Protein AF-A0A1U8KVW1-F1 (afdb_monomer)

pLDDT: mean 82.57, std 13.52, range [35.28, 97.88]

Mean predicted aligned error: 16.69 Å

Nearest PDB structures (foldseek):
  9ewy-assembly1_A  TM=3.313E-01  e=6.460E+00  Homo sapiens

Sequence (362 aa):
MEELKNYGHQHPLLMLNEEQLLGNGNGVVDCSRCGEKVSAPCFSCVECCGFYLHKKCAEAPLELNHPFHRHHPLLLLQNPPYTPYTRCVCDFCNEACEKFIYHCSCGLDFHIKCALFTFNIAERNLKELEHVALEDPSFSSKNDGGNLGKCFVCWEPLAMYTYFFLDCGFKLHKRCAELPLKMDHLCHRKHPLVLQFNSERRACKICQVTQGRGYLYGCSPCELAIHIDCLSPLPVIESLLAVQETNLQGQINQLKTELNEKVNNLVAEVRSRDLQIRQMEDHLQQLSKEHMQLTKNLEDELKLKIKDLEKEVDKQRNMILDVSEEKREVIRQLTFSLDHYRSGYKELQTFLKHKRQAVIAL

Radius of gyration: 60.69 Å; Cα contacts (8 Å, |Δi|>4): 407; chains: 1; bounding box: 108×58×188 Å

Foldseek 3Di:
DDFPCFVPDGAGKDWDAQVRVVVVDPDQAAAQAQRHGDDPRWIDGPVNPSHIHRPLRRPQDQWACALQNNPWTFGWDQADPDDPVDFDAALALRHTDGGIWGATPLGHIHRSVRRVVNRCLSVVVCVVVPPWDWDDLVPPPPPPPDQLFAAQAQRHGPNHAIWTADPSRHIHGPVSSVDDQWAAAPVDNPDIWGKHWCSVQDQAPQPRDRDDTHIWTDDPVVRHTHRPVSRPPPVVVVVVVVVVVVVVVVVVVVVVVVVVVVVVVVVVVVVVVVVVVVVVVVVVVVVVVVVVVVVVVVVVVVVVVVVVVVVVVVVVVVVVVVVVVVVVVVVVVVVVVVVVVVVVVVVVVVVVVVVVVVVVVD

Solvent-accessible surface area (backbone atoms only — not comparable to full-atom values): 20422 Å² total; per-residue (Å²): 134,87,76,54,82,42,93,96,46,91,65,47,59,44,82,36,46,60,73,60,53,60,70,74,44,95,67,87,48,46,12,71,43,78,64,45,75,53,57,65,62,22,32,33,34,76,83,66,78,76,47,31,28,35,51,71,64,68,68,52,63,62,66,41,80,33,76,44,39,78,89,53,56,29,34,57,31,74,55,71,97,58,57,98,88,51,85,50,48,16,64,75,54,67,42,77,57,88,36,30,26,28,39,27,98,78,73,48,34,24,44,56,67,54,48,53,51,55,39,31,47,66,70,66,43,60,76,80,45,71,86,44,51,74,46,52,55,92,70,62,82,66,88,58,100,58,84,77,48,48,17,53,54,73,63,44,71,38,74,83,43,49,25,39,45,44,98,70,78,32,45,37,37,51,72,62,62,66,53,66,61,59,44,80,40,93,95,41,77,90,52,61,32,30,42,25,58,41,67,82,48,57,48,15,74,80,81,65,49,60,59,75,66,33,44,24,35,29,30,78,97,72,77,40,33,32,46,59,75,76,49,64,81,41,72,63,54,56,52,49,48,51,52,48,49,52,50,51,51,49,53,51,51,50,53,50,51,56,50,49,52,52,50,53,52,51,52,52,51,51,54,53,50,53,53,51,50,50,53,50,50,54,51,51,55,50,51,50,53,51,51,53,52,52,51,51,54,52,50,54,51,49,52,52,53,50,55,55,51,51,54,52,51,52,51,51,50,49,55,51,50,52,54,51,48,54,53,51,51,55,51,53,54,50,51,53,52,50,52,52,54,52,50,54,49,50,52,51,51,52,51,50,50,52,49,50,55,58,65,72,72,111

Structure (mmCIF, N/CA/C/O backbone):
data_AF-A0A1U8KVW1-F1
#
_entry.id   AF-A0A1U8KVW1-F1
#
loop_
_atom_site.group_PDB
_atom_site.id
_atom_site.type_symbol
_atom_site.label_atom_id
_atom_site.label_alt_id
_atom_site.label_comp_id
_atom_site.label_asym_id
_atom_site.label_entity_id
_atom_site.label_seq_id
_atom_site.pdbx_PDB_ins_code
_atom_site.Cartn_x
_atom_site.Cartn_y
_atom_site.Cartn_z
_atom_site.occupancy
_atom_site.B_iso_or_equiv
_atom_site.auth_seq_id
_atom_site.auth_comp_id
_atom_site.auth_asym_id
_atom_site.auth_atom_id
_atom_site.pdbx_PDB_model_num
ATOM 1 N N . MET A 1 1 ? 45.426 -13.362 -15.766 1.00 35.28 1 MET A N 1
ATOM 2 C CA . MET A 1 1 ? 44.924 -12.025 -15.399 1.00 35.28 1 MET A CA 1
ATOM 3 C C . MET A 1 1 ? 44.391 -11.448 -16.701 1.00 35.28 1 MET A C 1
ATOM 5 O O . MET A 1 1 ? 45.192 -11.228 -17.595 1.00 35.28 1 MET A O 1
ATOM 9 N N . GLU A 1 2 ? 43.073 -11.436 -16.905 1.00 37.06 2 GLU A N 1
ATOM 10 C CA . GLU A 1 2 ? 42.472 -11.036 -18.189 1.00 37.06 2 GLU A CA 1
ATOM 11 C C . GLU A 1 2 ? 42.531 -9.513 -18.348 1.00 37.06 2 GLU A C 1
ATOM 13 O O . GLU A 1 2 ? 41.936 -8.775 -17.567 1.00 37.06 2 GLU A O 1
ATOM 18 N N . GLU A 1 3 ? 43.273 -9.044 -19.350 1.00 42.47 3 GLU A N 1
ATOM 19 C CA . GLU A 1 3 ? 43.308 -7.638 -19.748 1.00 42.47 3 GLU A CA 1
ATOM 20 C C . GLU A 1 3 ? 41.996 -7.282 -20.461 1.00 42.47 3 GLU A C 1
ATOM 22 O O . GLU A 1 3 ? 41.794 -7.607 -21.634 1.00 42.47 3 GLU A O 1
ATOM 27 N N . LEU A 1 4 ? 41.076 -6.611 -19.762 1.00 50.84 4 LEU A N 1
ATOM 28 C CA . LEU A 1 4 ? 39.881 -6.052 -20.391 1.00 50.84 4 LEU A CA 1
ATOM 29 C C . LEU A 1 4 ? 40.304 -4.884 -21.302 1.00 50.84 4 LEU A C 1
ATOM 31 O O . LEU A 1 4 ? 40.580 -3.782 -20.827 1.00 50.84 4 LEU A O 1
ATOM 35 N N . LYS A 1 5 ? 40.347 -5.099 -22.623 1.00 54.41 5 LYS A N 1
ATOM 36 C CA . LYS A 1 5 ? 40.414 -3.994 -23.594 1.00 54.41 5 LYS A CA 1
ATOM 37 C C . LYS A 1 5 ? 39.122 -3.191 -23.487 1.00 54.41 5 LYS A C 1
ATOM 39 O O . LYS A 1 5 ? 38.066 -3.645 -23.922 1.00 54.41 5 LYS A O 1
ATOM 44 N N . ASN A 1 6 ? 39.192 -2.013 -22.878 1.00 69.00 6 ASN A N 1
ATOM 45 C CA . ASN A 1 6 ? 38.005 -1.223 -22.602 1.00 69.00 6 ASN A CA 1
ATOM 46 C C . ASN A 1 6 ? 37.627 -0.331 -23.796 1.00 69.00 6 ASN A C 1
ATOM 48 O O . ASN A 1 6 ? 38.439 0.437 -24.303 1.00 69.00 6 ASN A O 1
ATOM 52 N N . TYR A 1 7 ? 36.372 -0.377 -24.243 1.00 76.06 7 TYR A N 1
ATOM 53 C CA . TYR A 1 7 ? 35.906 0.483 -25.335 1.00 76.06 7 TYR A CA 1
ATOM 54 C C . TYR A 1 7 ? 36.072 1.971 -24.987 1.00 76.06 7 TYR A C 1
ATOM 56 O O . TYR A 1 7 ? 35.547 2.444 -23.972 1.00 76.06 7 TYR A O 1
ATOM 64 N N . GLY A 1 8 ? 36.825 2.690 -25.826 1.00 76.81 8 GLY A N 1
ATOM 65 C CA . GLY A 1 8 ? 37.177 4.099 -25.629 1.00 76.81 8 GLY A CA 1
ATOM 66 C C . GLY A 1 8 ? 38.416 4.357 -24.757 1.00 76.81 8 GLY A C 1
ATOM 67 O O . GLY A 1 8 ? 38.706 5.521 -24.487 1.00 76.81 8 GLY A O 1
ATOM 68 N N . HIS A 1 9 ? 39.157 3.324 -24.321 1.00 84.94 9 HIS A N 1
ATOM 69 C CA . HIS A 1 9 ? 40.413 3.485 -23.577 1.00 84.94 9 HIS A CA 1
ATOM 70 C C . HIS A 1 9 ? 41.439 2.380 -23.889 1.00 84.94 9 HIS A C 1
ATOM 72 O O . HIS A 1 9 ? 41.093 1.208 -23.957 1.00 84.94 9 HIS A O 1
ATOM 78 N N . GLN A 1 10 ? 42.709 2.743 -24.087 1.00 84.12 10 GLN A N 1
ATOM 79 C CA . GLN A 1 10 ? 43.728 1.808 -24.594 1.00 84.12 10 GLN A CA 1
ATOM 80 C C . GLN A 1 10 ? 44.494 1.051 -23.504 1.00 84.12 10 GLN A C 1
ATOM 82 O O . GLN A 1 10 ? 44.979 -0.047 -23.766 1.00 84.12 10 GLN A O 1
ATOM 87 N N . HIS A 1 11 ? 44.608 1.615 -22.303 1.00 86.25 11 HIS A N 1
ATOM 88 C CA . HIS A 1 11 ? 45.352 0.986 -21.216 1.00 86.25 11 HIS A CA 1
ATOM 89 C C . HIS A 1 11 ? 44.489 -0.043 -20.465 1.00 86.25 11 HIS A C 1
ATOM 91 O O . HIS A 1 11 ? 43.268 0.143 -20.364 1.00 86.25 11 HIS A O 1
ATOM 97 N N . PRO A 1 12 ? 45.101 -1.095 -19.891 1.00 85.19 12 PRO A N 1
ATOM 98 C CA . PRO A 1 12 ? 44.405 -2.026 -19.012 1.00 85.19 12 PRO A CA 1
ATOM 99 C C . PRO A 1 12 ? 43.800 -1.328 -17.789 1.00 85.19 12 PRO A C 1
ATOM 101 O O . PRO A 1 12 ? 44.323 -0.325 -17.293 1.00 85.19 12 PRO A O 1
ATOM 104 N N . LEU A 1 13 ? 42.703 -1.894 -17.284 1.00 87.50 13 LEU A N 1
ATOM 105 C CA . LEU A 1 13 ? 42.044 -1.441 -16.062 1.00 87.50 13 LEU A CA 1
ATOM 106 C C . LEU A 1 13 ? 42.231 -2.465 -14.938 1.00 87.50 13 LEU A C 1
ATOM 108 O O . LEU A 1 13 ? 42.108 -3.668 -15.166 1.00 87.50 13 LEU A O 1
ATOM 112 N N . LEU A 1 14 ? 42.464 -1.982 -13.720 1.00 88.19 14 LEU A N 1
ATOM 113 C CA . LEU A 1 14 ? 42.481 -2.781 -12.496 1.00 88.19 14 LEU A CA 1
ATOM 114 C C . LEU A 1 14 ? 41.325 -2.377 -11.587 1.00 88.19 14 LEU A C 1
ATOM 116 O O . LEU A 1 14 ? 40.895 -1.225 -11.584 1.00 88.19 14 LEU A O 1
ATOM 120 N N . MET A 1 15 ? 40.820 -3.336 -10.816 1.00 88.00 15 MET A N 1
ATOM 121 C CA . MET A 1 15 ? 39.793 -3.084 -9.812 1.00 88.00 15 MET A CA 1
ATOM 122 C C . MET A 1 15 ? 40.440 -2.515 -8.545 1.00 88.00 15 MET A C 1
ATOM 124 O O . MET A 1 15 ? 41.411 -3.080 -8.046 1.00 88.00 15 MET A O 1
ATOM 128 N N . LEU A 1 16 ? 39.890 -1.414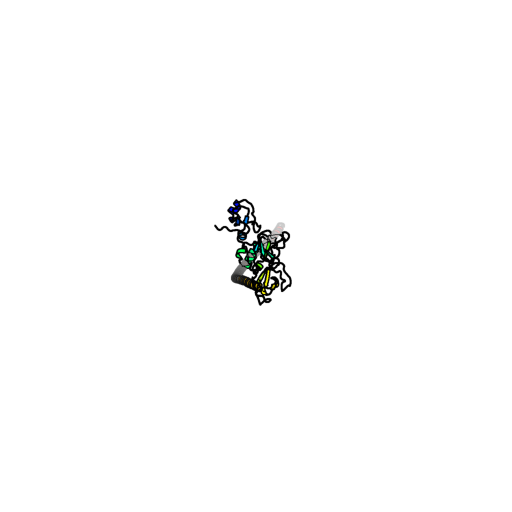 -8.040 1.00 84.62 16 LEU A N 1
ATOM 129 C CA . LEU A 1 16 ? 40.271 -0.769 -6.792 1.00 84.62 16 LEU A CA 1
ATOM 130 C C . LEU A 1 16 ? 39.190 -0.970 -5.734 1.00 84.62 16 LEU A C 1
ATOM 132 O O . LEU A 1 16 ? 37.999 -0.782 -6.001 1.00 84.62 16 LEU A O 1
ATOM 136 N N . ASN A 1 17 ? 39.638 -1.272 -4.519 1.00 84.38 17 ASN A N 1
ATOM 137 C CA . ASN A 1 17 ? 38.808 -1.313 -3.316 1.00 84.38 17 ASN A CA 1
ATOM 138 C C . ASN A 1 17 ? 38.881 0.019 -2.543 1.00 84.38 17 ASN A C 1
ATOM 140 O O . ASN A 1 17 ? 39.682 0.895 -2.870 1.00 84.38 17 ASN A O 1
ATOM 144 N N . GLU A 1 18 ? 38.065 0.164 -1.495 1.00 79.88 18 GLU A N 1
ATOM 145 C CA . GLU A 1 18 ? 37.961 1.397 -0.690 1.00 79.88 18 GLU A CA 1
ATOM 146 C C . GLU A 1 18 ? 39.315 1.896 -0.159 1.00 79.88 18 GLU A C 1
ATOM 148 O O . GLU A 1 18 ? 39.647 3.069 -0.321 1.00 79.88 18 GLU A O 1
ATOM 153 N N . GLU A 1 19 ? 40.137 1.002 0.399 1.00 76.75 19 GLU A N 1
ATOM 154 C CA . GLU A 1 19 ? 41.460 1.335 0.953 1.00 76.75 19 GLU A CA 1
ATOM 155 C C . GLU A 1 19 ? 42.423 1.895 -0.108 1.00 76.75 19 GLU A C 1
ATOM 157 O O . GLU A 1 19 ? 43.179 2.832 0.151 1.00 76.75 19 GLU A O 1
ATOM 162 N N . GLN A 1 20 ? 42.371 1.346 -1.325 1.00 75.88 20 GLN A N 1
ATOM 163 C CA . GLN A 1 20 ? 43.234 1.749 -2.439 1.00 75.88 20 GLN A CA 1
ATOM 164 C C . GLN A 1 20 ? 42.770 3.067 -3.067 1.00 75.88 20 GLN A C 1
ATOM 166 O O . GLN A 1 20 ? 43.595 3.858 -3.520 1.00 75.88 20 GLN A O 1
ATOM 171 N N . LEU A 1 21 ? 41.458 3.322 -3.068 1.00 73.31 21 LEU A N 1
ATOM 172 C CA . LEU A 1 21 ? 40.887 4.572 -3.559 1.00 73.31 21 LEU A CA 1
ATOM 173 C C . LEU A 1 21 ? 41.221 5.746 -2.622 1.00 73.31 21 LEU A C 1
ATOM 175 O O . LEU A 1 21 ? 41.594 6.814 -3.098 1.00 73.31 21 LEU A O 1
ATOM 179 N N . LEU A 1 22 ? 41.162 5.536 -1.300 1.00 66.81 22 LEU A N 1
ATOM 180 C CA . LEU A 1 22 ? 41.520 6.545 -0.290 1.00 66.81 22 LEU A CA 1
ATOM 181 C C . LEU A 1 22 ? 43.029 6.856 -0.263 1.00 66.81 22 LEU A C 1
ATOM 183 O O . LEU A 1 22 ? 43.424 7.989 0.019 1.00 66.81 22 LEU A O 1
ATOM 187 N N . GLY A 1 23 ? 43.876 5.872 -0.585 1.00 60.09 23 GLY A N 1
ATOM 188 C CA . GLY A 1 23 ? 45.335 6.024 -0.638 1.00 60.09 23 GLY A CA 1
ATOM 189 C C . GLY A 1 23 ? 45.851 6.923 -1.771 1.00 60.09 23 GLY A C 1
ATOM 190 O O . GLY A 1 23 ? 46.939 7.482 -1.649 1.00 60.09 23 GLY A O 1
ATOM 191 N N . ASN A 1 24 ? 45.065 7.127 -2.834 1.00 59.44 24 ASN A N 1
ATOM 192 C CA . ASN A 1 24 ? 45.440 7.941 -4.001 1.00 59.44 24 ASN A CA 1
ATOM 193 C C . ASN A 1 24 ? 45.124 9.446 -3.850 1.00 59.44 24 ASN A C 1
ATOM 195 O O . ASN A 1 24 ? 45.244 10.210 -4.810 1.00 59.44 24 ASN A O 1
ATOM 199 N N . GLY A 1 25 ? 44.778 9.887 -2.636 1.00 55.06 25 GLY A N 1
ATOM 200 C CA . GLY A 1 25 ? 44.460 11.275 -2.305 1.00 55.06 25 GLY A CA 1
ATOM 201 C C . GLY A 1 25 ? 42.955 11.541 -2.264 1.00 55.06 25 GLY A C 1
ATOM 202 O O . GLY A 1 25 ? 42.171 10.900 -2.953 1.00 55.06 25 GLY A O 1
ATOM 203 N N . ASN A 1 26 ? 42.553 12.527 -1.456 1.00 51.44 26 ASN A N 1
ATOM 204 C CA . ASN A 1 26 ? 41.164 12.925 -1.155 1.00 51.44 26 ASN A CA 1
ATOM 205 C C . ASN A 1 26 ? 40.357 13.479 -2.361 1.00 51.44 26 ASN A C 1
ATOM 207 O O . ASN A 1 26 ? 39.379 14.209 -2.186 1.00 51.44 26 ASN A O 1
ATOM 211 N N . GLY A 1 27 ? 40.780 13.194 -3.592 1.00 57.78 27 GLY A N 1
ATOM 212 C CA . GLY A 1 27 ? 40.125 13.641 -4.809 1.00 57.78 27 GLY A CA 1
ATOM 213 C C . GLY A 1 27 ? 38.892 12.799 -5.088 1.00 57.78 27 GLY A C 1
ATOM 214 O O . GLY A 1 27 ? 38.990 11.623 -5.420 1.00 57.78 27 GLY A O 1
ATOM 215 N N . VAL A 1 28 ? 37.721 13.420 -4.997 1.00 64.94 28 VAL A N 1
ATOM 216 C CA . VAL A 1 28 ? 36.515 12.896 -5.633 1.00 64.94 28 VAL A CA 1
ATOM 217 C C . VAL A 1 28 ? 36.815 12.735 -7.125 1.00 64.94 28 VAL A C 1
ATOM 219 O O . VAL A 1 28 ? 37.004 13.726 -7.826 1.00 64.94 28 VAL A O 1
ATOM 222 N N . VAL A 1 29 ? 36.915 11.492 -7.582 1.00 84.00 29 VAL A N 1
ATOM 223 C CA . VAL A 1 29 ? 37.157 11.145 -8.985 1.00 84.00 29 VAL A CA 1
ATOM 224 C C . VAL A 1 29 ? 35.835 10.859 -9.689 1.00 84.00 29 VAL A C 1
ATOM 226 O O . VAL A 1 29 ? 34.943 10.220 -9.126 1.00 84.00 29 VAL A O 1
ATOM 229 N N . ASP A 1 30 ? 35.714 11.321 -10.930 1.00 89.44 30 ASP A N 1
ATOM 230 C CA . ASP A 1 30 ? 34.518 11.126 -11.746 1.00 89.44 30 ASP A CA 1
ATOM 231 C C . ASP A 1 30 ? 34.699 9.952 -12.711 1.00 89.44 30 ASP A C 1
ATOM 233 O O . ASP A 1 30 ? 35.764 9.728 -13.295 1.00 89.44 30 ASP A O 1
ATOM 237 N N . CYS A 1 31 ? 33.621 9.205 -12.919 1.00 90.50 31 CYS A N 1
ATOM 238 C CA . CYS A 1 31 ? 33.569 8.123 -13.882 1.00 90.50 31 CYS A CA 1
ATOM 239 C C . CYS A 1 31 ? 33.698 8.684 -15.297 1.00 90.50 31 CYS A C 1
ATOM 241 O O . CYS A 1 31 ? 32.867 9.471 -15.751 1.00 90.50 31 CYS A O 1
ATOM 243 N N . SER A 1 32 ? 34.679 8.208 -16.057 1.00 89.94 32 SER A N 1
ATOM 244 C CA . SER A 1 32 ? 34.932 8.674 -17.422 1.00 89.94 32 SER A CA 1
ATOM 245 C C . SER A 1 32 ? 33.801 8.340 -18.407 1.00 89.94 32 SER A C 1
ATOM 247 O O . SER A 1 32 ? 33.750 8.923 -19.490 1.00 89.94 32 SER A O 1
ATOM 249 N N . ARG A 1 33 ? 32.884 7.427 -18.046 1.00 89.88 33 ARG A N 1
ATOM 250 C CA . ARG A 1 33 ? 31.729 7.037 -18.871 1.00 89.88 33 ARG A CA 1
ATOM 251 C C . ARG A 1 33 ? 30.440 7.772 -18.530 1.00 89.88 33 ARG A C 1
ATOM 253 O O . ARG A 1 33 ? 29.810 8.289 -19.443 1.00 89.88 33 ARG A O 1
ATOM 260 N N . CYS A 1 34 ? 30.030 7.811 -17.263 1.00 88.56 34 CYS A N 1
ATOM 261 C CA . CYS A 1 34 ? 28.772 8.463 -16.876 1.00 88.56 34 CYS A CA 1
ATOM 262 C C . CYS A 1 34 ? 28.949 9.893 -16.346 1.00 88.56 34 CYS A C 1
ATOM 264 O O .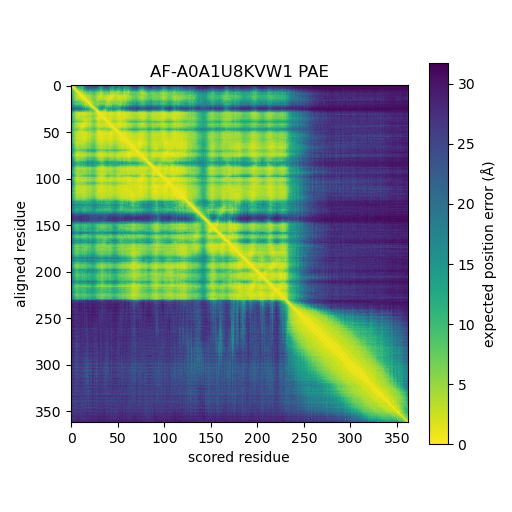 CYS A 1 34 ? 27.959 10.605 -16.244 1.00 88.56 34 CYS A O 1
ATOM 266 N N . GLY A 1 35 ? 30.178 10.316 -16.031 1.00 86.94 35 GLY A N 1
ATOM 267 C CA . GLY A 1 35 ? 30.476 11.641 -15.479 1.00 86.94 35 GLY A CA 1
ATOM 268 C C . GLY A 1 35 ? 30.167 11.799 -13.989 1.00 86.94 35 GLY A C 1
ATOM 269 O O . GLY A 1 35 ? 30.369 12.878 -13.450 1.00 86.94 35 GLY A O 1
ATOM 270 N N . GLU A 1 36 ? 29.686 10.751 -13.317 1.00 86.81 36 GLU A N 1
ATOM 271 C CA . GLU A 1 36 ? 29.331 10.806 -11.896 1.00 86.81 36 GLU A CA 1
ATOM 272 C C . GLU A 1 36 ? 30.476 10.342 -11.005 1.00 86.81 36 GLU A C 1
ATOM 274 O O . GLU A 1 36 ? 31.301 9.522 -11.415 1.00 86.81 36 GLU A O 1
ATOM 279 N N . LYS A 1 37 ? 30.473 10.812 -9.758 1.00 88.81 37 LYS A N 1
ATOM 280 C CA . LYS A 1 37 ? 31.466 10.452 -8.743 1.00 88.81 37 LYS A CA 1
ATOM 281 C C . LYS A 1 37 ? 31.554 8.935 -8.586 1.00 88.81 37 LYS A C 1
ATOM 283 O O . LYS A 1 37 ? 30.529 8.264 -8.429 1.00 88.81 37 LYS A O 1
ATOM 288 N N . VAL A 1 38 ? 32.765 8.384 -8.617 1.00 87.62 38 VAL A N 1
ATOM 289 C CA . VAL A 1 38 ? 32.963 6.955 -8.352 1.00 87.62 38 VAL A CA 1
ATOM 290 C C . VAL A 1 38 ? 33.044 6.677 -6.858 1.00 87.62 38 VAL A C 1
ATOM 292 O O . VAL A 1 38 ? 33.726 7.372 -6.109 1.00 87.62 38 VAL A O 1
ATOM 295 N N . SER A 1 39 ? 32.342 5.631 -6.439 1.00 85.19 39 SER A N 1
ATOM 296 C CA . SER A 1 39 ? 32.569 4.938 -5.178 1.00 85.19 39 SER A CA 1
ATOM 297 C C . SER A 1 39 ? 33.290 3.622 -5.459 1.00 85.19 39 SER A C 1
ATOM 299 O O . SER A 1 39 ? 33.173 3.054 -6.550 1.00 85.19 39 SER A O 1
ATOM 301 N N . ALA A 1 40 ? 34.049 3.136 -4.481 1.00 81.38 40 ALA A N 1
ATOM 302 C CA . ALA A 1 40 ? 34.607 1.795 -4.552 1.00 81.38 40 ALA A CA 1
ATOM 303 C C . ALA A 1 40 ? 33.498 0.733 -4.342 1.00 81.38 40 ALA A C 1
ATOM 305 O O . ALA A 1 40 ? 32.521 1.007 -3.642 1.00 81.38 40 ALA A O 1
ATOM 306 N N . PRO A 1 41 ? 33.627 -0.472 -4.931 1.00 86.69 41 PRO A N 1
ATOM 307 C CA . PRO A 1 41 ? 34.690 -0.886 -5.847 1.00 86.69 41 PRO A CA 1
ATOM 308 C C . PRO A 1 41 ? 34.542 -0.267 -7.251 1.00 86.69 41 PRO A C 1
ATOM 310 O O . PRO A 1 41 ? 33.454 -0.241 -7.834 1.00 86.69 41 PRO A O 1
ATOM 313 N N . CYS A 1 42 ? 35.656 0.191 -7.827 1.00 89.62 42 CYS A N 1
ATOM 314 C CA . CYS A 1 42 ? 35.702 0.820 -9.152 1.00 89.62 42 CYS A CA 1
ATOM 315 C C . CYS A 1 42 ? 36.882 0.305 -9.983 1.00 89.62 42 CYS A C 1
ATOM 317 O O . CYS A 1 42 ? 37.796 -0.313 -9.452 1.00 89.62 42 CYS A O 1
ATOM 319 N N . PHE A 1 43 ? 36.893 0.572 -11.285 1.00 90.12 43 PHE A N 1
ATOM 320 C CA . PHE A 1 43 ? 38.040 0.302 -12.149 1.00 90.12 43 PHE A CA 1
ATOM 321 C C . PHE A 1 43 ? 38.875 1.564 -12.351 1.00 90.12 43 PHE A C 1
ATOM 323 O O . PHE A 1 43 ? 38.312 2.632 -12.587 1.00 90.12 43 PHE A O 1
ATOM 330 N N . SER A 1 44 ? 40.199 1.438 -12.324 1.00 88.88 44 SER A N 1
ATOM 331 C CA . SER A 1 44 ? 41.138 2.505 -12.670 1.00 88.88 44 SER A CA 1
ATOM 332 C C . SER A 1 44 ? 42.145 2.040 -13.710 1.00 88.88 44 SER A C 1
ATOM 334 O O . SER A 1 44 ? 42.543 0.876 -13.743 1.00 88.88 44 SER A O 1
ATOM 336 N N . CYS A 1 45 ? 42.603 2.968 -14.539 1.00 88.38 45 CYS A N 1
ATOM 337 C CA . CYS A 1 45 ? 43.713 2.728 -15.450 1.00 88.38 45 CYS A CA 1
ATOM 338 C C . CYS A 1 45 ? 45.036 2.514 -14.700 1.00 88.38 45 CYS A C 1
ATOM 340 O O . CYS A 1 45 ? 45.356 3.266 -13.779 1.00 88.38 45 CYS A O 1
ATOM 342 N N . VAL A 1 46 ? 45.806 1.508 -15.128 1.00 83.44 46 VAL A N 1
ATOM 343 C CA . VAL A 1 46 ? 47.125 1.168 -14.556 1.00 83.44 46 VAL A CA 1
ATOM 344 C C . VAL A 1 46 ? 48.149 2.281 -14.761 1.00 83.44 46 VAL A C 1
ATOM 346 O O . VAL A 1 46 ? 48.960 2.544 -13.882 1.00 83.44 46 VAL A O 1
ATOM 349 N N . GLU A 1 47 ? 48.064 2.984 -15.888 1.00 82.75 47 GLU A N 1
ATOM 350 C CA . GLU A 1 47 ? 48.951 4.105 -16.227 1.00 82.75 47 GLU A CA 1
ATOM 351 C C . GLU A 1 47 ? 48.584 5.400 -15.475 1.00 82.75 47 GLU A C 1
ATOM 353 O O . GLU A 1 47 ? 49.105 6.471 -15.782 1.00 82.75 47 GLU A O 1
ATOM 358 N N . CYS A 1 48 ? 47.648 5.339 -14.516 1.00 73.88 48 CYS A N 1
ATOM 359 C CA . CYS A 1 48 ? 47.222 6.465 -13.679 1.00 73.88 48 CYS A CA 1
ATOM 360 C C . CYS A 1 48 ? 46.811 7.722 -14.470 1.00 73.88 48 CYS A C 1
ATOM 362 O O . CYS A 1 48 ? 46.885 8.842 -13.968 1.00 73.88 48 CYS A O 1
ATOM 364 N N . CYS A 1 49 ? 46.311 7.562 -15.698 1.00 84.44 49 CYS A N 1
ATOM 365 C CA . CYS A 1 49 ? 45.971 8.677 -16.588 1.00 84.44 49 CYS A CA 1
ATOM 366 C C . CYS A 1 49 ? 44.624 9.359 -16.255 1.00 84.44 49 CYS A C 1
ATOM 368 O O . CYS A 1 49 ? 43.998 9.961 -17.126 1.00 84.44 49 CYS A O 1
ATOM 370 N N . GLY A 1 50 ? 44.126 9.208 -15.025 1.00 84.06 50 GLY A N 1
ATOM 371 C CA . GLY A 1 50 ? 42.848 9.777 -14.583 1.00 84.06 50 GLY A CA 1
ATOM 372 C C . GLY A 1 50 ? 41.595 9.069 -15.113 1.00 84.06 50 GLY A C 1
ATOM 373 O O . GLY A 1 50 ? 40.503 9.623 -15.016 1.00 84.06 50 GLY A O 1
ATOM 374 N N . PHE A 1 51 ? 41.724 7.866 -15.683 1.00 88.31 51 PHE A N 1
ATOM 375 C CA . PHE A 1 51 ? 40.587 7.115 -16.218 1.00 88.31 51 PHE A CA 1
ATOM 376 C C . PHE A 1 51 ? 40.019 6.161 -15.161 1.00 88.31 51 PHE A C 1
ATOM 378 O O . PHE A 1 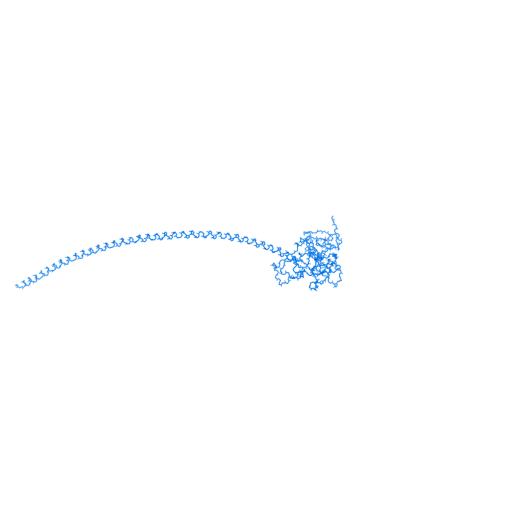51 ? 40.655 5.161 -14.815 1.00 88.31 51 PHE A O 1
ATOM 385 N N . TYR A 1 52 ? 38.820 6.476 -14.672 1.00 90.06 52 TYR A N 1
ATOM 386 C CA . TYR A 1 52 ? 38.106 5.724 -13.638 1.00 90.06 52 TYR A CA 1
ATOM 387 C C . TYR A 1 52 ? 36.718 5.334 -14.128 1.00 90.06 52 TYR A C 1
ATOM 389 O O . TYR A 1 52 ? 36.073 6.109 -14.830 1.00 90.06 52 TYR A O 1
ATOM 397 N N . LEU A 1 53 ? 36.227 4.157 -13.745 1.00 90.81 53 LEU A N 1
ATOM 398 C CA . LEU A 1 53 ? 34.887 3.689 -14.089 1.00 90.81 53 LEU A CA 1
ATOM 399 C C . LEU A 1 53 ? 34.206 3.023 -12.901 1.00 90.81 53 LEU A C 1
ATOM 401 O O . LEU A 1 53 ? 34.807 2.200 -12.215 1.00 90.81 53 LEU A O 1
ATOM 405 N N . HIS A 1 54 ? 32.907 3.271 -12.724 1.00 90.38 54 HIS A N 1
ATOM 406 C CA . HIS A 1 54 ? 32.087 2.354 -11.929 1.00 90.38 54 HIS A CA 1
ATOM 407 C C . HIS A 1 54 ? 32.139 0.953 -12.535 1.00 90.38 54 HIS A C 1
ATOM 409 O O . HIS A 1 54 ? 32.173 0.812 -13.761 1.00 90.38 54 HIS A O 1
ATOM 415 N N . LYS A 1 55 ? 32.022 -0.078 -11.694 1.00 88.00 55 LYS A N 1
ATOM 416 C CA . LYS A 1 55 ? 31.918 -1.472 -12.145 1.00 88.00 55 LYS A CA 1
ATOM 417 C C . LYS A 1 55 ? 30.846 -1.651 -13.231 1.00 88.00 55 LYS A C 1
ATOM 419 O O . LYS A 1 55 ? 31.157 -2.085 -14.336 1.00 88.00 55 LYS A O 1
ATOM 424 N N . LYS A 1 56 ? 29.622 -1.168 -12.970 1.00 88.12 56 LYS A N 1
ATOM 425 C CA . LYS A 1 56 ? 28.499 -1.202 -13.930 1.00 88.12 56 LYS A CA 1
ATOM 426 C C . LYS A 1 56 ? 28.788 -0.437 -15.226 1.00 88.12 56 LYS A C 1
ATOM 428 O O . LYS A 1 56 ? 28.313 -0.824 -16.285 1.00 88.12 56 LYS A O 1
ATOM 433 N N . CYS A 1 57 ? 29.571 0.643 -15.159 1.00 90.50 57 CYS A N 1
ATOM 434 C CA . CYS A 1 57 ? 29.965 1.389 -16.351 1.00 90.50 57 CYS A CA 1
ATOM 435 C C . CYS A 1 57 ? 31.000 0.631 -17.179 1.00 90.50 57 CYS A C 1
ATOM 437 O O . CYS A 1 57 ? 30.934 0.725 -18.396 1.00 90.50 57 CYS A O 1
ATOM 439 N N . ALA A 1 58 ? 31.940 -0.089 -16.559 1.00 89.31 58 ALA A N 1
ATOM 440 C CA . ALA A 1 58 ? 32.944 -0.895 -17.256 1.00 89.31 58 ALA A CA 1
ATOM 441 C C . ALA A 1 58 ? 32.330 -2.134 -17.926 1.00 89.31 58 ALA A C 1
ATOM 443 O O . ALA A 1 58 ? 32.652 -2.428 -19.073 1.00 89.31 58 ALA A O 1
ATOM 444 N N . GLU A 1 59 ? 31.399 -2.791 -17.234 1.00 89.56 59 GLU A N 1
ATOM 445 C CA . GLU A 1 59 ? 30.702 -4.008 -17.678 1.00 89.56 59 GLU A CA 1
ATOM 446 C C . GLU A 1 59 ? 29.521 -3.729 -18.629 1.00 89.56 59 GLU A C 1
ATOM 448 O O . GLU A 1 59 ? 28.887 -4.661 -19.120 1.00 89.56 59 GLU A O 1
ATOM 453 N N . ALA A 1 60 ? 29.211 -2.457 -18.901 1.00 91.06 60 ALA A N 1
ATOM 454 C CA . ALA A 1 60 ? 28.133 -2.076 -19.807 1.00 91.06 60 ALA A CA 1
ATOM 455 C C . ALA A 1 60 ? 28.373 -2.643 -21.227 1.00 91.06 60 ALA A C 1
ATOM 457 O O . ALA A 1 60 ? 29.446 -2.406 -21.793 1.00 91.06 60 ALA A O 1
ATOM 458 N N . PRO A 1 61 ? 27.398 -3.363 -21.819 1.00 92.69 61 PRO A N 1
ATOM 459 C CA . PRO A 1 61 ? 27.556 -3.949 -23.146 1.00 92.69 61 PRO A CA 1
ATOM 460 C C . PRO A 1 61 ? 27.674 -2.884 -24.246 1.00 92.69 61 PRO A C 1
ATOM 462 O O . PRO A 1 61 ? 27.126 -1.792 -24.151 1.00 92.69 61 PRO A O 1
ATOM 465 N N . LEU A 1 62 ? 28.369 -3.208 -25.337 1.00 92.19 62 LEU A N 1
ATOM 466 C CA . LEU A 1 62 ? 28.446 -2.308 -26.498 1.00 92.19 62 LEU A CA 1
ATOM 467 C C . LEU A 1 62 ? 27.133 -2.239 -27.276 1.00 92.19 62 LEU A C 1
ATOM 469 O O . LEU A 1 62 ? 26.819 -1.212 -27.871 1.00 92.19 62 LEU A O 1
ATOM 473 N N . GLU A 1 63 ? 26.376 -3.330 -27.249 1.00 94.62 63 GLU A N 1
ATOM 474 C CA . GLU A 1 63 ? 25.072 -3.465 -27.876 1.00 94.62 63 GLU A CA 1
ATOM 475 C C . GLU A 1 63 ? 24.077 -3.982 -26.833 1.00 94.62 63 GLU A C 1
ATOM 477 O O . GLU A 1 63 ? 24.259 -5.062 -26.268 1.00 94.62 63 GLU A O 1
ATOM 482 N N . LEU A 1 64 ? 23.031 -3.204 -26.561 1.00 94.19 64 LEU A N 1
ATOM 483 C CA . LEU A 1 64 ? 21.990 -3.531 -25.596 1.00 94.19 64 LEU A CA 1
ATOM 484 C C . LEU A 1 64 ? 20.668 -3.806 -26.321 1.00 94.19 64 LEU A C 1
ATOM 486 O O . LEU A 1 64 ? 19.988 -2.896 -26.802 1.00 94.19 64 LEU A O 1
ATOM 490 N N . ASN A 1 65 ? 20.281 -5.080 -26.357 1.00 93.06 65 ASN A N 1
ATOM 491 C CA . ASN A 1 65 ? 19.018 -5.542 -26.932 1.00 93.06 65 ASN A CA 1
ATOM 492 C C . ASN A 1 65 ? 17.873 -5.367 -25.923 1.00 93.06 65 ASN A C 1
ATOM 494 O O . ASN A 1 65 ? 17.552 -6.268 -25.152 1.00 93.06 65 ASN A O 1
ATOM 498 N N . HIS A 1 66 ? 17.282 -4.171 -25.891 1.00 91.50 66 HIS A N 1
ATOM 499 C CA . HIS A 1 66 ? 16.351 -3.775 -24.836 1.00 91.50 66 HIS A CA 1
ATOM 500 C C . HIS A 1 66 ? 14.940 -4.388 -25.018 1.00 91.50 66 HIS A C 1
ATOM 502 O O . HIS A 1 66 ? 14.326 -4.196 -26.072 1.00 91.50 66 HIS A O 1
ATOM 508 N N . PRO A 1 67 ? 14.325 -5.039 -24.004 1.00 89.62 67 PRO A N 1
ATOM 509 C CA . PRO A 1 67 ? 13.030 -5.712 -24.183 1.00 89.62 67 PRO A CA 1
ATOM 510 C C . PRO A 1 67 ? 11.846 -4.778 -24.479 1.00 89.62 67 PRO A C 1
ATOM 512 O O . PRO A 1 67 ? 10.858 -5.232 -25.057 1.00 89.62 67 PRO A O 1
ATOM 515 N N . PHE A 1 68 ? 11.948 -3.495 -24.113 1.00 88.38 68 PHE A N 1
ATOM 516 C CA . PHE A 1 68 ? 11.009 -2.419 -24.495 1.00 88.38 68 PHE A CA 1
ATOM 517 C C . PHE A 1 68 ? 11.321 -1.749 -25.844 1.00 88.38 68 PHE A C 1
ATOM 519 O O . PHE A 1 68 ? 10.624 -0.815 -26.238 1.00 88.38 68 PHE A O 1
ATOM 526 N N . HIS A 1 69 ? 12.356 -2.210 -26.551 1.00 88.81 69 HIS A N 1
ATOM 527 C CA . HIS A 1 69 ? 12.771 -1.706 -27.859 1.00 88.81 69 HIS A CA 1
ATOM 528 C C . HIS A 1 69 ? 13.362 -2.830 -28.728 1.00 88.81 69 HIS A C 1
ATOM 530 O O . HIS A 1 69 ? 14.509 -2.802 -29.150 1.00 88.81 69 HIS A O 1
ATOM 536 N N . ARG A 1 70 ? 12.567 -3.876 -28.967 1.00 84.00 70 ARG A N 1
ATOM 537 C CA . ARG A 1 70 ? 13.051 -5.175 -29.478 1.00 84.00 70 ARG A CA 1
ATOM 538 C C . ARG A 1 70 ? 13.542 -5.176 -30.923 1.00 84.00 70 ARG A C 1
ATOM 540 O O . ARG A 1 70 ? 14.175 -6.139 -31.338 1.00 84.00 70 ARG A O 1
ATOM 547 N N . HIS A 1 71 ? 13.172 -4.166 -31.703 1.00 84.00 71 HIS A N 1
ATOM 548 C CA . HIS A 1 71 ? 13.462 -4.130 -33.135 1.00 84.00 71 HIS A CA 1
ATOM 549 C C . HIS A 1 71 ? 14.761 -3.401 -33.462 1.00 84.00 71 HIS A C 1
ATOM 551 O O . HIS A 1 71 ? 15.273 -3.578 -34.564 1.00 84.00 71 HIS A O 1
ATOM 557 N N . HIS A 1 72 ? 15.310 -2.629 -32.521 1.00 88.75 72 HIS A N 1
ATOM 558 C CA . HIS A 1 72 ? 16.560 -1.920 -32.738 1.00 88.75 72 HIS A CA 1
ATOM 559 C C . HIS A 1 72 ? 17.457 -2.011 -31.497 1.00 88.75 72 HIS A C 1
ATOM 561 O O . HIS A 1 72 ? 17.007 -1.697 -30.391 1.00 88.75 72 HIS A O 1
ATOM 567 N N . PRO A 1 73 ? 18.730 -2.398 -31.653 1.00 92.12 73 PRO A N 1
ATOM 568 C CA . PRO A 1 73 ? 19.666 -2.380 -30.545 1.00 92.12 73 PRO A CA 1
ATOM 569 C C . PRO A 1 73 ? 20.015 -0.943 -30.142 1.00 92.12 73 PRO A C 1
ATOM 571 O O . PRO A 1 73 ? 20.069 -0.030 -30.971 1.00 92.12 73 PRO A O 1
ATOM 574 N N . LEU A 1 74 ? 20.291 -0.760 -28.854 1.00 95.00 74 LEU A N 1
ATOM 575 C CA . LEU A 1 74 ? 20.918 0.445 -28.326 1.00 95.00 74 LEU A CA 1
ATOM 576 C C . LEU A 1 74 ? 22.440 0.269 -28.364 1.00 95.00 74 LEU A C 1
ATOM 578 O O . LEU A 1 74 ? 22.968 -0.656 -27.751 1.00 95.00 74 LEU A O 1
ATOM 582 N N . LEU A 1 75 ? 23.147 1.157 -29.057 1.00 95.31 75 LEU A N 1
ATOM 583 C CA . LEU A 1 75 ? 24.601 1.111 -29.207 1.00 95.31 75 LEU A CA 1
ATOM 584 C C . LEU A 1 75 ? 25.280 2.069 -28.231 1.00 95.31 75 LEU A C 1
ATOM 586 O O . LEU A 1 75 ? 24.898 3.236 -28.143 1.00 95.31 75 LEU A O 1
ATOM 590 N N . LEU A 1 76 ? 26.299 1.588 -27.519 1.00 95.06 76 LEU A N 1
ATOM 591 C CA . LEU A 1 76 ? 27.110 2.418 -26.636 1.00 95.06 76 LEU A CA 1
ATOM 592 C C . LEU A 1 76 ? 28.066 3.284 -27.464 1.00 95.06 76 LEU A C 1
ATOM 594 O O . LEU A 1 76 ? 28.999 2.780 -28.087 1.00 95.06 76 LEU A O 1
ATOM 598 N N . LEU A 1 77 ? 27.861 4.596 -27.435 1.00 92.12 77 LEU A N 1
ATOM 599 C CA . LEU A 1 77 ? 28.692 5.584 -28.113 1.00 92.12 77 LEU A CA 1
ATOM 600 C C . LEU A 1 77 ? 29.495 6.392 -27.099 1.00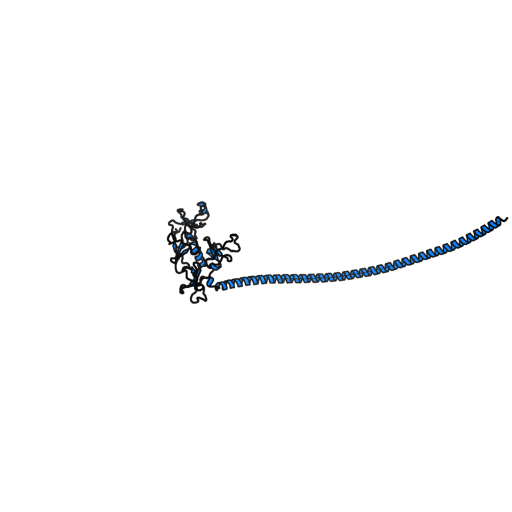 92.12 77 LEU A C 1
ATOM 602 O O . LEU A 1 77 ? 29.003 6.717 -26.021 1.00 92.12 77 LEU A O 1
ATOM 606 N N . GLN A 1 78 ? 30.729 6.750 -27.462 1.00 87.62 78 GLN A N 1
ATOM 607 C CA . GLN A 1 78 ? 31.589 7.601 -26.633 1.00 87.62 78 GLN A CA 1
ATOM 608 C C . GLN A 1 78 ? 31.036 9.022 -26.490 1.00 87.62 78 GLN A C 1
ATOM 610 O O . GLN A 1 78 ? 31.171 9.626 -25.429 1.00 87.62 78 GLN A O 1
ATOM 615 N N . ASN A 1 79 ? 30.409 9.531 -27.551 1.00 82.19 79 ASN A N 1
ATOM 616 C CA . ASN A 1 79 ? 29.760 10.833 -27.590 1.00 82.19 79 ASN A CA 1
ATOM 617 C C . ASN A 1 79 ? 28.448 10.729 -28.381 1.00 82.19 79 ASN A C 1
ATOM 619 O O . ASN A 1 79 ? 28.351 9.875 -29.270 1.00 82.19 79 ASN A O 1
ATOM 623 N N . PRO A 1 80 ? 27.469 11.609 -28.115 1.00 80.62 80 PRO A N 1
ATOM 624 C CA . PRO A 1 80 ? 26.258 11.689 -28.918 1.00 80.62 80 PRO A CA 1
ATOM 625 C C . PRO A 1 80 ? 26.558 11.935 -30.406 1.00 80.62 80 PRO A C 1
ATOM 627 O O . PRO A 1 80 ? 27.444 12.733 -30.715 1.00 80.62 80 PRO A O 1
ATOM 630 N N . PRO A 1 81 ? 25.811 11.323 -31.342 1.00 83.06 81 PRO A N 1
ATOM 631 C CA . PRO A 1 81 ? 26.059 11.444 -32.783 1.00 83.06 81 PRO A CA 1
ATOM 632 C C . PRO A 1 81 ? 25.547 12.766 -33.384 1.00 83.06 81 PRO A C 1
ATOM 634 O O . PRO A 1 81 ? 25.427 12.901 -34.601 1.00 83.06 81 PRO A O 1
ATOM 637 N N . TYR A 1 82 ? 25.207 13.740 -32.543 1.00 84.06 82 TYR A N 1
ATOM 638 C CA . TYR A 1 82 ? 24.587 14.992 -32.952 1.00 84.06 82 TYR A CA 1
ATOM 639 C C . TYR A 1 82 ? 25.613 16.112 -33.132 1.00 84.06 82 TYR A C 1
ATOM 641 O O . TYR A 1 82 ? 26.725 16.070 -32.605 1.00 84.06 82 TYR A O 1
ATOM 649 N N . THR A 1 83 ? 25.234 17.149 -33.881 1.00 78.38 83 THR A N 1
ATOM 650 C CA . THR A 1 83 ? 26.079 18.340 -34.027 1.00 78.38 83 THR A CA 1
ATOM 651 C C . THR A 1 83 ? 26.230 19.061 -32.681 1.00 78.38 83 THR A C 1
ATOM 653 O O . THR A 1 83 ? 25.309 19.006 -31.866 1.00 78.38 83 THR A O 1
ATOM 656 N N . PRO A 1 84 ? 27.319 19.821 -32.449 1.00 70.75 84 PRO A N 1
ATOM 657 C CA . PRO A 1 84 ? 27.520 20.568 -31.198 1.00 70.75 84 PRO A CA 1
ATOM 658 C C . PRO A 1 84 ? 26.388 21.550 -30.847 1.00 70.75 84 PRO A C 1
ATOM 660 O O . PRO A 1 84 ? 26.241 21.952 -29.698 1.00 70.75 84 PRO A O 1
ATOM 663 N N . TYR A 1 85 ? 25.586 21.944 -31.839 1.00 72.25 85 TYR A N 1
ATOM 664 C CA . TYR A 1 85 ? 24.440 22.842 -31.683 1.00 72.25 85 TYR A CA 1
ATOM 665 C C . TYR A 1 85 ? 23.148 22.116 -31.282 1.00 72.25 85 TYR A C 1
ATOM 667 O O . TYR A 1 85 ? 22.174 22.762 -30.898 1.00 72.25 85 TYR A O 1
ATOM 675 N N . THR A 1 86 ? 23.123 20.786 -31.371 1.00 78.88 86 THR A N 1
ATOM 676 C CA . THR A 1 86 ? 21.963 19.958 -31.040 1.00 78.88 86 THR A CA 1
ATOM 677 C C . THR A 1 86 ? 22.169 19.347 -29.662 1.00 78.88 86 THR A C 1
ATOM 679 O O . THR A 1 86 ? 23.058 18.524 -29.452 1.00 78.88 86 THR A O 1
ATOM 682 N N . ARG A 1 87 ? 21.340 19.750 -28.698 1.00 80.25 87 ARG A N 1
ATOM 683 C CA . ARG A 1 87 ? 21.421 19.222 -27.334 1.00 80.25 87 ARG A CA 1
ATOM 684 C C . ARG A 1 87 ? 20.920 17.775 -27.303 1.00 80.25 87 ARG A C 1
ATOM 686 O O . ARG A 1 87 ? 19.740 17.535 -27.540 1.00 80.25 87 ARG A O 1
ATOM 693 N N . CYS A 1 88 ? 21.800 16.838 -26.955 1.00 87.62 88 CYS A N 1
ATOM 694 C CA . CYS A 1 88 ? 21.420 15.463 -26.641 1.00 87.62 88 CYS A CA 1
ATOM 695 C C . CYS A 1 88 ? 20.806 15.408 -25.238 1.00 87.62 88 CYS A C 1
ATOM 697 O O . CYS A 1 88 ? 21.400 15.906 -24.278 1.00 87.62 88 CYS A O 1
ATOM 699 N N . VAL A 1 89 ? 19.628 14.807 -25.114 1.00 88.56 89 VAL A N 1
ATOM 700 C CA . VAL A 1 89 ? 18.895 14.680 -23.849 1.00 88.56 89 VAL A CA 1
ATOM 701 C C . VAL A 1 89 ? 18.458 13.240 -23.660 1.00 88.56 89 VAL A C 1
ATOM 703 O O . VAL A 1 89 ? 17.987 12.607 -24.597 1.00 88.56 89 VAL A O 1
ATOM 706 N N . CYS A 1 90 ? 18.582 12.738 -22.440 1.00 88.50 90 CYS A N 1
ATOM 707 C CA . CYS A 1 90 ? 18.188 11.379 -22.112 1.00 88.50 90 CYS A CA 1
ATOM 708 C C . CYS A 1 90 ? 16.661 11.235 -22.191 1.00 88.50 90 CYS A C 1
ATOM 710 O O . CYS A 1 90 ? 15.929 11.950 -21.504 1.00 88.50 90 CYS A O 1
ATOM 712 N N . ASP A 1 91 ? 16.161 10.281 -22.975 1.00 86.62 91 ASP A N 1
ATOM 713 C CA . ASP A 1 91 ? 14.728 10.018 -23.120 1.00 86.62 91 ASP A CA 1
ATOM 714 C C . ASP A 1 91 ? 14.094 9.414 -21.870 1.00 86.62 91 ASP A C 1
ATOM 716 O O . ASP A 1 91 ? 12.871 9.372 -21.778 1.00 86.62 91 ASP A O 1
ATOM 720 N N . PHE A 1 92 ? 14.903 8.991 -20.896 1.00 84.94 92 PHE A N 1
ATOM 721 C CA . PHE A 1 92 ? 14.439 8.580 -19.577 1.00 84.94 92 PHE A CA 1
ATOM 722 C C . PHE A 1 92 ? 14.409 9.772 -18.618 1.00 84.94 92 PHE A C 1
ATOM 724 O O . PHE A 1 92 ? 13.340 10.271 -18.291 1.00 84.94 92 PHE A O 1
ATOM 731 N N . CYS A 1 93 ? 15.568 10.286 -18.196 1.00 82.94 93 CYS A N 1
ATOM 732 C CA . CYS A 1 93 ? 15.626 11.292 -17.132 1.00 82.94 93 CYS A CA 1
ATOM 733 C C . CYS A 1 93 ? 15.483 12.747 -17.590 1.00 82.94 93 CYS A C 1
ATOM 735 O O . CYS A 1 93 ? 15.401 13.624 -16.744 1.00 82.94 93 CYS A O 1
ATOM 737 N N . ASN A 1 94 ? 15.429 13.015 -18.899 1.00 82.50 94 ASN A N 1
ATOM 738 C CA . ASN A 1 94 ? 15.345 14.356 -19.492 1.00 82.50 94 ASN A CA 1
ATOM 739 C C . ASN A 1 94 ? 16.546 15.287 -19.211 1.00 82.50 94 ASN A C 1
ATOM 741 O O . ASN A 1 94 ? 16.536 16.441 -19.635 1.00 82.50 94 ASN A O 1
ATOM 745 N N . GLU A 1 95 ? 17.594 14.779 -18.564 1.00 85.31 95 GLU A N 1
ATOM 746 C CA . GLU A 1 95 ? 18.844 15.506 -18.345 1.00 85.31 95 GLU A CA 1
ATOM 747 C C . GLU A 1 95 ? 19.768 15.429 -19.567 1.00 85.31 95 GLU A C 1
ATOM 749 O O . GLU A 1 95 ? 19.639 14.544 -20.423 1.00 85.31 95 GLU A O 1
ATOM 754 N N . ALA A 1 96 ? 20.713 16.367 -19.648 1.00 86.88 96 ALA A N 1
ATOM 755 C CA . ALA A 1 96 ? 21.672 16.443 -20.743 1.00 86.88 96 ALA A CA 1
ATOM 756 C C . ALA A 1 96 ? 22.571 15.196 -20.809 1.00 86.88 96 ALA A C 1
ATOM 758 O O . ALA A 1 96 ? 23.019 14.648 -19.799 1.00 86.88 96 ALA A O 1
ATOM 759 N N . CYS A 1 97 ? 22.853 14.747 -22.026 1.00 86.25 97 CYS A N 1
ATOM 760 C CA . CYS A 1 97 ? 23.790 13.668 -22.297 1.00 86.25 97 CYS A CA 1
ATOM 761 C C . CYS A 1 97 ? 25.153 14.249 -22.684 1.00 86.25 97 CYS A C 1
ATOM 763 O O . CYS A 1 97 ? 25.318 14.750 -23.794 1.00 86.25 97 CYS A O 1
ATOM 765 N N . GLU A 1 98 ? 26.123 14.172 -21.773 1.00 79.06 98 GLU A N 1
ATOM 766 C CA . GLU A 1 98 ? 27.430 14.835 -21.936 1.00 79.06 98 GLU A CA 1
ATOM 767 C C . GLU A 1 98 ? 28.605 13.868 -22.149 1.00 79.06 98 GLU A C 1
ATOM 769 O O . GLU A 1 98 ? 29.707 14.288 -22.499 1.00 79.06 98 GLU A O 1
ATOM 774 N N . LYS A 1 99 ? 28.391 12.574 -21.899 1.00 84.62 99 LYS A N 1
ATOM 775 C CA . LYS A 1 99 ? 29.421 11.527 -21.933 1.00 84.62 99 LYS A CA 1
ATOM 776 C C . LYS A 1 99 ? 28.929 10.330 -22.748 1.00 84.62 99 LYS A C 1
ATOM 778 O O . LYS A 1 99 ? 28.137 10.501 -23.672 1.00 84.62 99 LYS A O 1
ATOM 783 N N . PHE A 1 100 ? 29.390 9.127 -22.411 1.00 91.62 100 PHE A N 1
ATOM 784 C CA . PHE A 1 100 ? 28.985 7.918 -23.107 1.00 91.62 100 PHE A CA 1
ATOM 785 C C . PHE A 1 100 ? 27.471 7.716 -22.975 1.00 91.62 100 PHE A C 1
ATOM 787 O O . PHE A 1 100 ? 26.908 7.821 -21.879 1.00 91.62 100 PHE A O 1
ATOM 794 N N . ILE A 1 101 ? 26.826 7.392 -24.091 1.00 93.06 101 ILE A N 1
ATOM 795 C CA . ILE A 1 101 ? 25.382 7.173 -24.166 1.00 93.06 101 ILE A CA 1
ATOM 796 C C . ILE A 1 101 ? 25.057 5.870 -24.869 1.00 93.06 101 ILE A C 1
ATOM 798 O O . ILE A 1 101 ? 25.817 5.405 -25.711 1.00 93.06 101 ILE A O 1
ATOM 802 N N . TYR A 1 102 ? 23.886 5.329 -24.573 1.00 95.06 102 TYR A N 1
ATOM 803 C CA . TYR A 1 102 ? 23.228 4.393 -25.464 1.00 95.06 102 TYR A CA 1
ATOM 804 C C . TYR A 1 102 ? 22.375 5.160 -26.462 1.00 95.06 102 TYR A C 1
ATOM 806 O O . TYR A 1 102 ? 21.479 5.897 -26.057 1.00 95.06 102 TYR A O 1
ATOM 814 N N . HIS A 1 103 ? 22.647 4.957 -27.744 1.00 93.75 103 HIS A N 1
ATOM 815 C CA . HIS A 1 103 ? 21.940 5.587 -28.848 1.00 93.75 103 HIS A CA 1
ATOM 816 C C . HIS A 1 103 ? 21.306 4.530 -29.748 1.00 93.75 103 HIS A C 1
ATOM 818 O O . HIS A 1 103 ? 21.917 3.503 -30.049 1.00 93.75 103 HIS A O 1
ATOM 824 N N . CYS A 1 104 ? 20.099 4.800 -30.227 1.00 92.12 104 CYS A N 1
ATOM 825 C CA . CYS A 1 104 ? 19.474 4.043 -31.297 1.00 92.12 104 CYS A CA 1
ATOM 826 C C . CYS A 1 104 ? 19.275 4.925 -32.530 1.00 92.12 104 CYS A C 1
ATOM 828 O O . CYS A 1 104 ? 18.885 6.082 -32.406 1.00 92.12 104 CYS A O 1
ATOM 830 N N . SER A 1 105 ? 19.393 4.340 -33.723 1.00 88.19 105 SER A N 1
ATOM 831 C CA . SER A 1 105 ? 19.095 5.009 -34.997 1.00 88.19 105 SER A CA 1
ATOM 832 C C . SER A 1 105 ? 17.672 5.576 -35.098 1.00 88.19 105 SER A C 1
ATOM 834 O O . SER A 1 105 ? 17.433 6.466 -35.910 1.00 88.19 105 SER A O 1
ATOM 836 N N . CYS A 1 106 ? 16.730 5.105 -34.272 1.00 86.06 106 CYS A N 1
ATOM 837 C CA . CYS A 1 106 ? 15.387 5.681 -34.170 1.00 86.06 106 CYS A CA 1
ATOM 838 C C . CYS A 1 106 ? 15.323 6.992 -33.358 1.00 86.06 106 CYS A C 1
ATOM 840 O O . CYS A 1 106 ? 14.242 7.559 -33.211 1.00 86.06 106 CYS A O 1
ATOM 842 N N . GLY A 1 107 ? 16.457 7.478 -32.839 1.00 86.69 107 GLY A N 1
ATOM 843 C CA . GLY A 1 107 ? 16.548 8.700 -32.040 1.00 86.69 107 GLY A CA 1
ATOM 844 C C . GLY A 1 107 ? 16.229 8.506 -30.557 1.00 86.69 107 GLY A C 1
ATOM 845 O O . GLY A 1 107 ? 15.804 9.464 -29.921 1.00 86.69 107 GLY A O 1
ATOM 846 N N . LEU A 1 108 ? 16.387 7.284 -30.027 1.00 89.44 108 LEU A N 1
ATOM 847 C CA . LEU A 1 108 ? 16.378 7.042 -28.581 1.00 89.44 108 LEU A CA 1
ATOM 848 C C . LEU A 1 108 ? 17.777 7.241 -28.007 1.00 89.44 108 LEU A C 1
ATOM 850 O O . LEU A 1 108 ? 18.714 6.564 -28.435 1.00 89.44 108 LEU A O 1
ATOM 854 N N . ASP A 1 109 ? 17.877 8.082 -26.985 1.00 91.56 109 ASP A N 1
ATOM 855 C CA . ASP A 1 109 ? 19.119 8.366 -26.277 1.00 91.56 109 ASP A CA 1
ATOM 856 C C . ASP A 1 109 ? 18.967 8.117 -24.775 1.00 91.56 109 ASP A C 1
ATOM 858 O O . ASP A 1 109 ? 18.058 8.624 -24.119 1.00 91.56 109 ASP A O 1
ATOM 862 N N . PHE A 1 110 ? 19.895 7.367 -24.187 1.00 91.38 110 PHE A N 1
ATOM 863 C CA . PHE A 1 110 ? 19.916 7.103 -22.752 1.00 91.38 110 PHE A CA 1
ATOM 864 C C . PHE A 1 110 ? 21.316 7.285 -22.173 1.00 91.38 110 PHE A C 1
ATOM 866 O O . PHE A 1 110 ? 22.310 6.842 -22.749 1.00 91.38 110 PHE A O 1
ATOM 873 N N . HIS A 1 111 ? 21.408 7.833 -20.958 1.00 91.19 111 HIS A N 1
ATOM 874 C CA . HIS A 1 111 ? 22.600 7.594 -20.138 1.00 91.19 111 HIS A CA 1
ATOM 875 C C . HIS A 1 111 ? 22.765 6.092 -19.900 1.00 91.19 111 HIS A C 1
ATOM 877 O O . HIS A 1 111 ? 21.770 5.375 -19.777 1.00 91.19 111 HIS A O 1
ATOM 883 N N . ILE A 1 112 ? 24.006 5.629 -19.725 1.00 90.88 112 ILE A N 1
ATOM 884 C CA . ILE A 1 112 ? 24.306 4.220 -19.413 1.00 90.88 112 ILE A CA 1
ATOM 885 C C . ILE A 1 112 ? 23.441 3.712 -18.255 1.00 90.88 112 ILE A C 1
ATOM 887 O O . ILE A 1 112 ? 22.760 2.699 -18.386 1.00 90.88 112 ILE A O 1
ATOM 891 N N . LYS A 1 113 ? 23.407 4.445 -17.137 1.00 87.94 113 LYS A N 1
ATOM 892 C CA . LYS A 1 113 ? 22.628 4.046 -15.959 1.00 87.94 113 LYS A CA 1
ATOM 893 C C . LYS A 1 113 ? 21.123 4.001 -16.216 1.00 87.94 113 LYS A C 1
ATOM 895 O O . LYS A 1 113 ? 20.458 3.101 -15.719 1.00 87.94 113 LYS A O 1
ATOM 900 N N . CYS A 1 114 ? 20.599 4.929 -17.017 1.00 88.75 114 CYS A N 1
ATOM 901 C CA . CYS A 1 114 ? 19.184 4.983 -17.365 1.00 88.75 114 CYS A CA 1
ATOM 902 C C . CYS A 1 114 ? 18.793 3.770 -18.213 1.00 88.75 114 CYS A C 1
ATOM 904 O O . CYS A 1 114 ? 17.802 3.120 -17.903 1.00 88.75 114 CYS A O 1
ATOM 906 N N . ALA A 1 115 ? 19.609 3.425 -19.215 1.00 91.25 115 ALA A N 1
ATOM 907 C CA . ALA A 1 115 ? 19.395 2.251 -20.059 1.00 91.25 115 ALA A CA 1
ATOM 908 C C . ALA A 1 115 ? 19.489 0.938 -19.271 1.00 91.25 115 ALA A C 1
ATOM 910 O O . ALA A 1 115 ? 18.652 0.059 -19.434 1.00 91.25 115 ALA A O 1
ATOM 911 N N . LEU A 1 116 ? 20.491 0.799 -18.396 1.00 89.69 116 LEU A N 1
ATOM 912 C CA . LEU A 1 116 ? 20.651 -0.407 -17.578 1.00 89.69 116 LEU A CA 1
ATOM 913 C C . LEU A 1 116 ? 19.536 -0.539 -16.530 1.00 89.69 116 LEU A C 1
ATOM 915 O O . LEU A 1 116 ? 19.065 -1.643 -16.265 1.00 89.69 116 LEU A O 1
ATOM 919 N N . PHE A 1 117 ? 19.075 0.574 -15.956 1.00 86.44 117 PHE A N 1
ATOM 920 C CA . PHE A 1 117 ? 17.962 0.572 -15.011 1.00 86.44 117 PHE A CA 1
ATOM 921 C C . PHE A 1 117 ? 16.647 0.149 -15.679 1.00 86.44 117 PHE A C 1
ATOM 923 O O . PHE A 1 117 ? 15.965 -0.749 -15.181 1.00 86.44 117 PHE A O 1
ATOM 930 N N . THR A 1 118 ? 16.299 0.741 -16.826 1.00 87.00 118 THR A N 1
ATOM 931 C CA . THR A 1 118 ? 15.093 0.351 -17.575 1.00 87.00 118 THR A CA 1
ATOM 932 C C . THR A 1 118 ? 15.182 -1.074 -18.108 1.00 87.00 118 THR A C 1
ATOM 934 O O . THR A 1 118 ? 14.170 -1.777 -18.112 1.00 87.00 118 THR A O 1
ATOM 937 N N . PHE A 1 119 ? 16.383 -1.532 -18.465 1.00 90.00 119 PHE A N 1
ATOM 938 C CA . PHE A 1 119 ? 16.632 -2.913 -18.863 1.00 90.00 119 PHE A CA 1
ATOM 939 C C . PHE A 1 119 ? 16.366 -3.888 -17.713 1.00 90.00 119 PHE A C 1
ATOM 941 O O . PHE A 1 119 ? 15.637 -4.861 -17.889 1.00 90.00 119 PHE A O 1
ATOM 948 N N . ASN A 1 120 ? 16.867 -3.597 -16.510 1.00 87.12 120 ASN A N 1
ATOM 949 C CA . ASN A 1 120 ? 16.627 -4.433 -15.331 1.00 87.12 120 ASN A CA 1
ATOM 950 C C . ASN A 1 120 ? 15.143 -4.503 -14.949 1.00 87.12 120 ASN A C 1
ATOM 952 O O . ASN A 1 120 ? 14.663 -5.571 -14.566 1.00 87.12 120 ASN A O 1
ATOM 956 N N . ILE A 1 121 ? 14.399 -3.400 -15.101 1.00 84.50 121 ILE A N 1
ATOM 957 C CA . ILE A 1 121 ? 12.934 -3.406 -14.964 1.00 84.50 121 ILE A CA 1
ATOM 958 C C . ILE A 1 121 ? 12.308 -4.351 -15.992 1.00 84.50 121 ILE A C 1
ATOM 960 O O . ILE A 1 121 ? 11.472 -5.186 -15.645 1.00 84.50 121 ILE A O 1
ATOM 964 N N . ALA A 1 122 ? 12.719 -4.233 -17.254 1.00 85.56 122 ALA A N 1
ATOM 965 C CA . ALA A 1 122 ? 12.164 -5.020 -18.344 1.00 85.56 122 ALA A CA 1
ATOM 966 C C . ALA A 1 122 ? 12.436 -6.529 -18.186 1.00 85.56 122 ALA A C 1
ATOM 968 O O . ALA A 1 122 ? 11.569 -7.339 -18.502 1.00 85.56 122 ALA A O 1
ATOM 969 N N . GLU A 1 123 ? 13.590 -6.902 -17.631 1.00 86.00 123 GLU A N 1
ATOM 970 C CA . GLU A 1 123 ? 13.966 -8.288 -17.319 1.00 86.00 123 GLU A CA 1
ATOM 971 C C . GLU A 1 123 ? 13.398 -8.800 -15.981 1.00 86.00 123 GLU A C 1
ATOM 973 O O . GLU A 1 123 ? 13.602 -9.956 -15.619 1.00 86.00 123 GLU A O 1
ATOM 978 N N . ARG A 1 124 ? 12.669 -7.965 -15.225 1.00 78.06 124 ARG A N 1
ATOM 979 C CA . ARG A 1 124 ? 12.190 -8.267 -13.859 1.00 78.06 124 ARG A CA 1
ATOM 980 C C . ARG A 1 124 ? 13.309 -8.632 -12.876 1.00 78.06 124 ARG A C 1
ATOM 982 O O . ARG A 1 124 ? 13.071 -9.293 -11.864 1.00 78.06 124 ARG A O 1
ATOM 989 N N . ASN A 1 125 ? 14.513 -8.124 -13.114 1.00 78.38 125 ASN A N 1
ATOM 990 C CA . ASN A 1 125 ? 15.665 -8.286 -12.233 1.00 78.38 125 ASN A CA 1
ATOM 991 C C . ASN A 1 125 ? 15.638 -7.237 -11.113 1.00 78.38 125 ASN A C 1
ATOM 993 O O . ASN A 1 125 ? 16.550 -6.428 -10.968 1.00 78.38 125 ASN A O 1
ATOM 997 N N . LEU A 1 126 ? 14.573 -7.250 -10.302 1.00 65.94 126 LEU A N 1
ATOM 998 C CA . LEU A 1 126 ? 14.337 -6.250 -9.250 1.00 65.94 126 LEU A CA 1
ATOM 999 C C . LEU A 1 126 ? 15.407 -6.264 -8.142 1.00 65.94 126 LEU A C 1
ATOM 1001 O O . LEU A 1 126 ? 15.586 -5.253 -7.473 1.00 65.94 126 LEU A O 1
ATOM 1005 N N . LYS A 1 127 ? 16.156 -7.366 -7.984 1.00 65.62 127 LYS A N 1
ATOM 1006 C CA . LYS A 1 127 ? 17.297 -7.457 -7.052 1.00 65.62 127 LYS A CA 1
ATOM 1007 C C . LYS A 1 127 ? 18.401 -6.446 -7.379 1.00 65.62 127 LYS A C 1
ATOM 1009 O O . LYS A 1 127 ? 18.989 -5.854 -6.488 1.00 65.62 127 LYS A O 1
ATOM 1014 N N . GLU A 1 128 ? 18.626 -6.167 -8.664 1.00 64.81 128 GLU A N 1
ATOM 1015 C CA . GLU A 1 128 ? 19.584 -5.141 -9.108 1.00 64.81 128 GLU A CA 1
ATOM 1016 C C . GLU A 1 128 ? 19.095 -3.705 -8.852 1.00 64.81 128 GLU A C 1
ATOM 1018 O O . GLU A 1 128 ? 19.851 -2.749 -9.049 1.00 64.81 128 GLU A O 1
ATOM 1023 N N . LEU A 1 129 ? 17.837 -3.548 -8.419 1.00 64.31 129 LEU A N 1
ATOM 1024 C CA . LEU A 1 129 ? 17.216 -2.275 -8.057 1.00 64.31 129 LEU A CA 1
ATOM 1025 C C . LEU A 1 129 ? 17.221 -2.025 -6.539 1.00 64.31 129 LEU A C 1
ATOM 1027 O O . LEU A 1 129 ? 16.808 -0.951 -6.121 1.00 64.31 129 LEU A O 1
ATOM 1031 N N . GLU A 1 130 ? 17.704 -2.964 -5.713 1.00 59.16 130 GLU A N 1
ATOM 1032 C CA . GLU A 1 130 ? 17.749 -2.825 -4.242 1.00 59.16 130 GLU A CA 1
ATOM 1033 C C . GLU A 1 130 ? 18.612 -1.641 -3.775 1.00 59.16 130 GLU A C 1
ATOM 1035 O O . GLU A 1 130 ? 18.371 -1.067 -2.717 1.00 59.16 130 GLU A O 1
ATOM 1040 N N . HIS A 1 131 ? 19.591 -1.235 -4.588 1.00 62.62 131 HIS A N 1
ATOM 1041 C CA . HIS A 1 131 ? 20.438 -0.067 -4.333 1.00 62.62 131 HIS A CA 1
ATOM 1042 C C . HIS A 1 131 ? 19.813 1.263 -4.785 1.00 62.62 131 HIS A C 1
ATOM 1044 O O . HIS A 1 131 ? 20.435 2.311 -4.631 1.00 62.62 131 HIS A O 1
ATOM 1050 N N . VAL A 1 132 ? 18.614 1.235 -5.370 1.00 67.25 132 VAL A N 1
ATOM 1051 C CA . VAL A 1 132 ? 17.885 2.432 -5.796 1.00 67.25 132 VAL A CA 1
ATOM 1052 C C . VAL A 1 132 ? 16.976 2.869 -4.657 1.00 67.25 132 VAL A C 1
ATOM 1054 O O . VAL A 1 132 ? 16.199 2.070 -4.138 1.00 67.25 132 VAL A O 1
ATOM 1057 N N . ALA A 1 133 ? 17.070 4.140 -4.263 1.00 67.50 133 ALA A N 1
ATOM 1058 C CA . ALA A 1 133 ? 16.291 4.669 -3.154 1.00 67.50 133 ALA A CA 1
ATOM 1059 C C . ALA A 1 133 ? 14.788 4.531 -3.442 1.00 67.50 133 ALA A C 1
ATOM 1061 O O . ALA A 1 133 ? 14.269 5.086 -4.416 1.00 67.50 133 ALA A O 1
ATOM 1062 N N . LEU A 1 134 ? 14.094 3.770 -2.595 1.00 74.81 134 LEU A N 1
ATOM 1063 C CA . LEU A 1 134 ? 12.639 3.713 -2.566 1.00 74.81 134 LEU A CA 1
ATOM 1064 C C . LEU A 1 134 ? 12.156 4.745 -1.548 1.00 74.81 134 LEU A C 1
ATOM 1066 O O . LEU A 1 134 ? 12.408 4.602 -0.353 1.00 74.81 134 LEU A O 1
ATOM 1070 N N . GLU A 1 135 ? 11.474 5.779 -2.024 1.00 71.94 135 GLU A N 1
ATOM 1071 C CA . GLU A 1 135 ? 10.966 6.851 -1.174 1.00 71.94 135 GLU A CA 1
ATOM 1072 C C . GLU A 1 135 ? 9.461 6.676 -0.924 1.00 71.94 135 GLU A C 1
ATOM 1074 O O . GLU A 1 135 ? 8.682 6.370 -1.836 1.00 71.94 135 GLU A O 1
ATOM 1079 N N . ASP A 1 136 ? 9.059 6.875 0.334 1.00 70.38 136 ASP A N 1
ATOM 1080 C CA . ASP A 1 136 ? 7.659 7.015 0.734 1.00 70.38 136 ASP A CA 1
ATOM 1081 C C . ASP A 1 136 ? 7.352 8.510 0.929 1.00 70.38 136 ASP A C 1
ATOM 1083 O O . ASP A 1 136 ? 7.970 9.146 1.794 1.00 70.38 136 ASP A O 1
ATOM 1087 N N . PRO A 1 137 ? 6.403 9.084 0.162 1.00 63.78 137 PRO A N 1
ATOM 1088 C CA . PRO A 1 137 ? 5.981 10.474 0.327 1.00 63.78 137 PRO A CA 1
ATOM 1089 C C . PRO A 1 137 ? 5.605 10.842 1.771 1.00 63.78 137 PRO A C 1
ATOM 1091 O O . PRO A 1 137 ? 5.808 11.984 2.176 1.00 63.78 137 PRO A O 1
ATOM 1094 N N . SER A 1 138 ? 5.113 9.886 2.567 1.00 64.56 138 SER A N 1
ATOM 1095 C CA . SER A 1 138 ? 4.675 10.088 3.955 1.00 64.56 138 SER A CA 1
ATOM 1096 C C . SER A 1 138 ? 5.825 10.356 4.940 1.00 64.56 138 SER A C 1
ATOM 1098 O O . SER A 1 138 ? 5.575 10.838 6.042 1.00 64.56 138 SER A O 1
ATOM 1100 N N . PHE A 1 139 ? 7.075 10.050 4.566 1.00 54.38 139 PHE A N 1
ATOM 1101 C CA . PHE A 1 139 ? 8.264 10.190 5.422 1.00 54.38 139 PHE A CA 1
ATOM 1102 C C . PHE A 1 139 ? 9.244 11.273 4.951 1.00 54.38 139 PHE A C 1
ATOM 1104 O O . PHE A 1 139 ? 10.282 11.477 5.587 1.00 54.38 139 PHE A O 1
ATOM 1111 N N . SER A 1 140 ? 8.943 11.988 3.862 1.00 53.28 140 SER A N 1
ATOM 1112 C CA . SER A 1 140 ? 9.818 13.055 3.374 1.00 53.28 140 SER A CA 1
ATOM 1113 C C . SER A 1 140 ? 9.839 14.225 4.363 1.00 53.28 140 SER A C 1
ATOM 1115 O O . SER A 1 140 ? 8.910 15.024 4.430 1.00 53.28 140 SER A O 1
ATOM 1117 N N . SER A 1 141 ? 10.930 14.348 5.125 1.00 45.34 141 SER A N 1
ATOM 1118 C CA . SER A 1 141 ? 11.196 15.480 6.027 1.00 45.34 141 SER A CA 1
ATOM 1119 C C . SER A 1 141 ? 11.670 16.742 5.297 1.00 45.34 141 SER A C 1
ATOM 1121 O O . SER A 1 141 ? 12.036 17.735 5.935 1.00 45.34 141 SER A O 1
ATOM 1123 N N . LYS A 1 142 ? 11.693 16.728 3.958 1.00 47.38 142 LYS A N 1
ATOM 1124 C CA . LYS A 1 142 ? 12.048 17.908 3.178 1.00 47.38 142 LYS A CA 1
ATOM 1125 C C . LYS A 1 142 ? 10.855 18.860 3.175 1.00 47.38 142 LYS A C 1
ATOM 1127 O O . LYS A 1 142 ? 9.884 18.684 2.454 1.00 47.38 142 LYS A O 1
ATOM 1132 N N . ASN A 1 143 ? 10.962 19.876 4.029 1.00 42.84 143 ASN A N 1
ATOM 1133 C CA . ASN A 1 143 ? 10.156 21.097 4.028 1.00 42.84 143 ASN A CA 1
ATOM 1134 C C . ASN A 1 143 ? 10.479 21.987 2.810 1.00 42.84 143 ASN A C 1
ATOM 1136 O O . ASN A 1 143 ? 10.626 23.202 2.945 1.00 42.84 143 ASN A O 1
ATOM 1140 N N . ASP A 1 144 ? 10.617 21.421 1.616 1.00 42.75 144 ASP A N 1
ATOM 1141 C CA . ASP A 1 144 ? 10.331 22.176 0.412 1.00 42.75 144 ASP A CA 1
ATOM 1142 C C . ASP A 1 144 ? 8.853 21.942 0.112 1.00 42.75 144 ASP A C 1
ATOM 1144 O O . ASP A 1 144 ? 8.405 20.816 -0.057 1.00 42.75 144 ASP A O 1
ATOM 1148 N N . GLY A 1 145 ? 8.044 23.002 0.082 1.00 51.38 145 GLY A N 1
ATOM 1149 C CA . GLY A 1 145 ? 6.655 22.943 -0.395 1.00 51.38 145 GLY A CA 1
ATOM 1150 C C . GLY A 1 145 ? 6.580 22.631 -1.899 1.00 51.38 145 GLY A C 1
ATOM 1151 O O . GLY A 1 145 ? 5.929 23.350 -2.651 1.00 51.38 145 GLY A O 1
ATOM 1152 N N . GLY A 1 146 ? 7.339 21.633 -2.351 1.00 49.81 146 GLY A N 1
ATOM 1153 C CA . GLY A 1 146 ? 7.849 21.441 -3.691 1.00 49.81 146 GLY A CA 1
ATOM 1154 C C . GLY A 1 146 ? 7.116 20.326 -4.414 1.00 49.81 146 GLY A C 1
ATOM 1155 O O . GLY A 1 146 ? 6.922 19.221 -3.918 1.00 49.81 146 GLY A O 1
ATOM 1156 N N . ASN A 1 147 ? 6.712 20.635 -5.637 1.00 58.59 147 ASN A N 1
ATOM 1157 C CA . ASN A 1 147 ? 6.213 19.686 -6.613 1.00 58.59 147 ASN A CA 1
ATOM 1158 C C . ASN A 1 147 ? 7.165 18.473 -6.703 1.00 58.59 147 ASN A C 1
ATOM 1160 O O . ASN A 1 147 ? 8.235 18.582 -7.300 1.00 58.59 147 ASN A O 1
ATOM 1164 N N . LEU A 1 148 ? 6.776 17.316 -6.140 1.00 64.19 148 LEU A N 1
ATOM 1165 C CA . LEU A 1 148 ? 7.562 16.074 -6.202 1.00 64.19 148 LEU A CA 1
ATOM 1166 C C . LEU A 1 148 ? 7.849 15.626 -7.646 1.00 64.19 148 LEU A C 1
ATOM 1168 O O . LEU A 1 148 ? 8.661 14.729 -7.845 1.00 64.19 148 LEU A O 1
ATOM 1172 N N . GLY A 1 149 ? 7.244 16.255 -8.651 1.00 73.06 149 GLY A N 1
ATOM 1173 C CA . GLY A 1 149 ? 7.372 15.890 -10.047 1.00 73.06 149 GLY A CA 1
ATOM 1174 C C . GLY A 1 149 ? 6.340 14.839 -10.434 1.00 73.06 149 GLY A C 1
ATOM 1175 O O . GLY A 1 149 ? 5.445 14.476 -9.663 1.00 73.06 149 GLY A O 1
ATOM 1176 N N . LYS A 1 150 ? 6.465 14.360 -11.667 1.00 76.88 150 LYS A N 1
ATOM 1177 C CA . LYS A 1 150 ? 5.564 13.377 -12.264 1.00 76.88 150 LYS A CA 1
ATOM 1178 C C . LYS A 1 150 ? 6.312 12.075 -12.499 1.00 76.88 150 LYS A C 1
ATOM 1180 O O . LYS A 1 150 ? 7.487 12.095 -12.857 1.00 76.88 150 LYS A O 1
ATOM 1185 N N . CYS A 1 151 ? 5.625 10.954 -12.319 1.00 78.81 151 CYS A N 1
ATOM 1186 C CA . CYS A 1 151 ? 6.132 9.654 -12.732 1.00 78.81 151 CYS A CA 1
ATOM 1187 C C . CYS A 1 151 ? 6.323 9.652 -14.251 1.00 78.81 151 CYS A C 1
ATOM 1189 O O . CYS A 1 151 ? 5.426 10.036 -14.984 1.00 78.81 151 CYS A O 1
ATOM 1191 N N . PHE A 1 152 ? 7.457 9.193 -14.757 1.00 76.00 152 PHE A N 1
ATOM 1192 C CA . PHE A 1 152 ? 7.700 9.159 -16.207 1.00 76.00 152 PHE A CA 1
ATOM 1193 C C . PHE A 1 152 ? 6.807 8.216 -16.999 1.00 76.00 152 PHE A C 1
ATOM 1195 O O . PHE A 1 152 ? 6.566 8.416 -18.187 1.00 76.00 152 PHE A O 1
ATOM 1202 N N . VAL A 1 153 ? 6.373 7.140 -16.354 1.00 77.62 153 VAL A N 1
ATOM 1203 C CA . VAL A 1 153 ? 5.619 6.090 -17.029 1.00 77.62 153 VAL A CA 1
ATOM 1204 C C . VAL A 1 153 ? 4.172 6.524 -17.239 1.00 77.62 153 VAL A C 1
ATOM 1206 O O . VAL A 1 153 ? 3.659 6.352 -18.338 1.00 77.62 153 VAL A O 1
ATOM 1209 N N . CYS A 1 154 ? 3.536 7.115 -16.225 1.00 75.62 154 CYS A N 1
ATOM 1210 C CA . CYS A 1 154 ? 2.122 7.516 -16.272 1.00 75.62 154 CYS A CA 1
ATOM 1211 C C . CYS A 1 154 ? 1.887 9.031 -16.200 1.00 75.62 154 CYS A C 1
ATOM 1213 O O . CYS A 1 154 ? 0.755 9.481 -16.233 1.00 75.62 154 CYS A O 1
ATOM 1215 N N . TRP A 1 155 ? 2.931 9.846 -16.056 1.00 75.38 155 TRP A N 1
ATOM 1216 C CA . TRP A 1 155 ? 2.840 11.310 -15.948 1.00 75.38 155 TRP A CA 1
ATOM 1217 C C . TRP A 1 155 ? 1.999 11.846 -14.773 1.00 75.38 155 TRP A C 1
ATOM 1219 O O . TRP A 1 155 ? 1.774 13.056 -14.673 1.00 75.38 155 TRP A O 1
ATOM 1229 N N . GLU A 1 156 ? 1.609 10.978 -13.841 1.00 74.69 156 GLU A N 1
ATOM 1230 C CA . GLU A 1 156 ? 0.872 11.333 -12.630 1.00 74.69 156 GLU A CA 1
ATOM 1231 C C . GLU A 1 156 ? 1.797 11.856 -11.517 1.00 74.69 156 GLU A C 1
ATOM 1233 O O . GLU A 1 156 ? 2.963 11.442 -11.437 1.00 74.69 156 GLU A O 1
ATOM 1238 N N . PRO A 1 157 ? 1.304 12.733 -10.620 1.00 76.12 157 PRO A N 1
ATOM 1239 C CA . PRO A 1 157 ? 2.061 13.204 -9.465 1.00 76.12 157 PRO A CA 1
ATOM 1240 C C . PRO A 1 157 ? 2.565 12.065 -8.565 1.00 76.12 157 PRO A C 1
ATOM 1242 O O . PRO A 1 157 ? 1.913 11.037 -8.368 1.00 76.12 157 PRO A O 1
ATOM 1245 N N . LEU A 1 158 ? 3.739 12.266 -7.972 1.00 72.88 158 LEU A N 1
ATOM 1246 C CA . LEU A 1 158 ? 4.379 11.282 -7.085 1.00 72.88 158 LEU A CA 1
ATOM 1247 C C . LEU A 1 158 ? 3.955 11.408 -5.617 1.00 72.88 158 LEU A C 1
ATOM 1249 O O . LEU A 1 158 ? 4.207 10.499 -4.838 1.00 72.88 158 LEU A O 1
ATOM 1253 N N . ALA A 1 159 ? 3.267 12.492 -5.254 1.00 66.06 159 ALA A N 1
ATOM 1254 C CA . ALA A 1 159 ? 2.951 12.869 -3.874 1.00 66.06 159 ALA A CA 1
ATOM 1255 C C . ALA A 1 159 ? 2.093 11.863 -3.079 1.00 66.06 159 ALA A C 1
ATOM 1257 O O . ALA A 1 159 ? 1.899 12.053 -1.885 1.00 66.06 159 ALA A O 1
ATOM 1258 N N . MET A 1 160 ? 1.567 10.815 -3.718 1.00 64.56 160 MET A N 1
ATOM 1259 C CA . MET A 1 160 ? 0.640 9.860 -3.097 1.00 64.56 160 MET A CA 1
ATOM 1260 C C . MET A 1 160 ? 1.071 8.394 -3.213 1.00 64.56 160 MET A C 1
ATOM 1262 O O . MET A 1 160 ? 0.342 7.513 -2.767 1.00 64.56 160 MET A O 1
ATOM 1266 N N . TYR A 1 161 ? 2.214 8.103 -3.837 1.00 71.00 161 TYR A N 1
ATOM 1267 C CA . TYR A 1 161 ? 2.619 6.730 -4.138 1.00 71.00 161 TYR A CA 1
ATOM 1268 C C . TYR A 1 161 ? 4.100 6.526 -3.855 1.00 71.00 161 TYR A C 1
ATOM 1270 O O . TYR A 1 161 ? 4.897 7.428 -4.086 1.00 71.00 161 TYR A O 1
ATOM 1278 N N . THR A 1 162 ? 4.479 5.317 -3.447 1.00 77.38 162 THR A N 1
ATOM 1279 C CA . THR A 1 162 ? 5.892 4.933 -3.362 1.00 77.38 162 THR A CA 1
ATOM 1280 C C . THR A 1 162 ? 6.550 4.996 -4.737 1.00 77.38 162 THR A C 1
ATOM 1282 O O . THR A 1 162 ? 5.966 4.587 -5.753 1.00 77.38 162 THR A O 1
ATOM 1285 N N . TYR A 1 163 ? 7.772 5.517 -4.783 1.00 78.62 163 TYR A N 1
ATOM 1286 C CA . TYR A 1 163 ? 8.509 5.683 -6.029 1.00 78.62 163 TYR A CA 1
ATOM 1287 C C . TYR A 1 163 ? 10.001 5.406 -5.865 1.00 78.62 163 TYR A C 1
ATOM 1289 O O . TYR A 1 163 ? 10.584 5.613 -4.806 1.00 78.62 163 TYR A O 1
ATOM 1297 N N . PHE A 1 164 ? 10.614 4.938 -6.945 1.00 79.38 164 PHE A N 1
ATOM 1298 C CA . PHE A 1 164 ? 12.058 4.863 -7.089 1.00 79.38 164 PHE A CA 1
ATOM 1299 C C . PHE A 1 164 ? 12.602 6.239 -7.458 1.00 79.38 164 PHE A C 1
ATOM 1301 O O . PHE A 1 164 ? 12.076 6.872 -8.380 1.00 79.38 164 PHE A O 1
ATOM 1308 N N . PHE A 1 165 ? 13.656 6.667 -6.770 1.00 76.06 165 PHE A N 1
ATOM 1309 C CA . PHE A 1 165 ? 14.446 7.847 -7.098 1.00 76.06 165 PHE A CA 1
ATOM 1310 C C . PHE A 1 165 ? 15.811 7.417 -7.637 1.00 76.06 165 PHE A C 1
ATOM 1312 O O . PHE A 1 165 ? 16.525 6.649 -6.994 1.00 76.06 165 PHE A O 1
ATOM 1319 N N . LEU A 1 166 ? 16.178 7.914 -8.818 1.00 70.31 166 LEU A N 1
ATOM 1320 C CA . LEU A 1 166 ? 17.529 7.757 -9.351 1.00 70.31 166 LEU A CA 1
ATOM 1321 C C . LEU A 1 166 ? 18.279 9.078 -9.256 1.00 70.31 166 LEU A C 1
ATOM 1323 O O . LEU A 1 166 ? 17.720 10.131 -9.555 1.00 70.31 166 LEU A O 1
ATOM 1327 N N . ASP A 1 167 ? 19.584 8.995 -9.002 1.00 66.38 167 ASP A N 1
ATOM 1328 C CA . ASP A 1 167 ? 20.479 10.152 -8.873 1.00 66.38 167 ASP A CA 1
ATOM 1329 C C . ASP A 1 167 ? 20.518 11.066 -10.113 1.00 66.38 167 ASP A C 1
ATOM 1331 O O . ASP A 1 167 ? 20.949 12.208 -10.025 1.00 66.38 167 ASP A O 1
ATOM 1335 N N . CYS A 1 168 ? 20.019 10.616 -11.275 1.00 65.56 168 CYS A N 1
ATOM 1336 C CA . CYS A 1 168 ? 19.777 11.486 -12.439 1.00 65.56 168 CYS A CA 1
ATOM 1337 C C . CYS A 1 168 ? 18.498 12.339 -12.335 1.00 65.56 168 CYS A C 1
ATOM 1339 O O . CYS A 1 168 ? 18.033 12.847 -13.350 1.00 65.56 168 CYS A O 1
ATOM 1341 N N . GLY A 1 169 ? 17.895 12.459 -11.149 1.00 66.38 169 GLY A N 1
ATOM 1342 C CA . GLY A 1 169 ? 16.695 13.266 -10.906 1.00 66.38 169 GLY A CA 1
ATOM 1343 C C . GLY A 1 169 ? 15.379 12.588 -11.295 1.00 66.38 169 GLY A C 1
ATOM 1344 O O . GLY A 1 169 ? 14.314 13.203 -11.212 1.00 66.38 169 GLY A O 1
ATOM 1345 N N . PHE A 1 170 ? 15.422 11.321 -11.705 1.00 73.00 170 PHE A N 1
ATOM 1346 C CA . PHE A 1 170 ? 14.255 10.619 -12.215 1.00 73.00 170 PHE A CA 1
ATOM 1347 C C . PHE A 1 170 ? 13.440 9.932 -11.126 1.00 73.00 170 PHE A C 1
ATOM 1349 O O . PHE A 1 170 ? 13.992 9.375 -10.177 1.00 73.00 170 PHE A O 1
ATOM 1356 N N . LYS A 1 171 ? 12.117 9.915 -11.317 1.00 77.75 171 LYS A N 1
ATOM 1357 C CA . LYS A 1 171 ? 11.163 9.366 -10.358 1.00 77.75 171 LYS A CA 1
ATOM 1358 C C . LYS A 1 171 ? 10.138 8.458 -11.036 1.00 77.75 171 LYS A C 1
ATOM 1360 O O . LYS A 1 171 ? 9.486 8.843 -12.009 1.00 77.75 171 LYS A O 1
ATOM 1365 N N . LEU A 1 172 ? 9.982 7.249 -10.505 1.00 79.19 172 LEU A N 1
ATOM 1366 C CA . LEU A 1 172 ? 9.135 6.196 -11.067 1.00 79.19 172 LEU A CA 1
ATOM 1367 C C . LEU A 1 172 ? 8.267 5.574 -9.986 1.00 79.19 172 LEU A C 1
ATOM 1369 O O . LEU A 1 172 ? 8.815 5.016 -9.043 1.00 79.19 172 LEU A O 1
ATOM 1373 N N . HIS A 1 173 ? 6.937 5.580 -10.124 1.00 81.94 173 HIS A N 1
ATOM 1374 C CA . HIS A 1 173 ? 6.102 4.836 -9.173 1.00 81.94 173 HIS A CA 1
ATOM 1375 C C . HIS A 1 173 ? 6.506 3.361 -9.142 1.00 81.94 173 HIS A C 1
ATOM 1377 O O . HIS A 1 173 ? 6.699 2.752 -10.196 1.00 81.94 173 HIS A O 1
ATOM 1383 N N . LYS A 1 174 ? 6.513 2.751 -7.954 1.00 80.81 174 LYS A N 1
ATOM 1384 C CA . LYS A 1 174 ? 6.762 1.311 -7.810 1.00 80.81 174 LYS A CA 1
ATOM 1385 C C . LYS A 1 174 ? 5.811 0.483 -8.687 1.00 80.81 174 LYS A C 1
ATOM 1387 O O . LYS A 1 174 ? 6.259 -0.339 -9.480 1.00 80.81 174 LYS A O 1
ATOM 1392 N N . ARG A 1 175 ? 4.513 0.821 -8.672 1.00 79.69 175 ARG A N 1
ATOM 1393 C CA . ARG A 1 175 ? 3.486 0.201 -9.537 1.00 79.69 175 ARG A CA 1
ATOM 1394 C C . ARG A 1 175 ? 3.779 0.323 -11.037 1.00 79.69 175 ARG A C 1
ATOM 1396 O O . ARG A 1 175 ? 3.372 -0.526 -11.818 1.00 79.69 175 ARG A O 1
ATOM 1403 N N . CYS A 1 176 ? 4.459 1.393 -11.451 1.00 81.50 176 CYS A N 1
ATOM 1404 C CA . CYS A 1 176 ? 4.804 1.630 -12.847 1.00 81.50 176 CYS A CA 1
ATOM 1405 C C . CYS A 1 176 ? 6.021 0.807 -13.286 1.00 81.50 176 CYS A C 1
ATOM 1407 O O . CYS A 1 176 ? 6.095 0.422 -14.449 1.00 81.50 176 CYS A O 1
ATOM 1409 N N . ALA A 1 177 ? 6.946 0.508 -12.368 1.00 80.94 177 ALA A N 1
ATOM 1410 C CA . ALA A 1 177 ? 8.029 -0.446 -12.607 1.00 80.94 177 ALA A CA 1
ATOM 1411 C C . ALA A 1 177 ? 7.509 -1.893 -12.713 1.00 80.94 177 ALA A C 1
ATOM 1413 O O . ALA A 1 177 ? 8.083 -2.710 -13.422 1.00 80.94 177 ALA A O 1
ATOM 1414 N N . GLU A 1 178 ? 6.402 -2.202 -12.038 1.00 81.38 178 GLU A N 1
ATOM 1415 C CA . GLU A 1 178 ? 5.810 -3.545 -11.974 1.00 81.38 178 GLU A CA 1
ATOM 1416 C C . GLU A 1 178 ? 4.765 -3.814 -13.076 1.00 81.38 178 GLU A C 1
ATOM 1418 O O . GLU A 1 178 ? 4.077 -4.839 -13.053 1.00 81.38 178 GLU A O 1
ATOM 1423 N N . LEU A 1 179 ? 4.641 -2.920 -14.067 1.00 82.69 179 LEU A N 1
ATOM 1424 C CA . LEU A 1 179 ? 3.681 -3.089 -15.157 1.00 82.69 179 LEU A CA 1
ATOM 1425 C C . LEU A 1 179 ? 3.928 -4.387 -15.954 1.00 82.69 179 LEU A C 1
ATOM 1427 O O . LEU A 1 179 ? 5.074 -4.770 -16.215 1.00 82.69 179 LEU A O 1
ATOM 1431 N N . PRO A 1 180 ? 2.858 -5.071 -16.396 1.00 84.38 180 PRO A N 1
ATOM 1432 C CA . PRO A 1 180 ? 2.975 -6.228 -17.275 1.00 84.38 180 PRO A CA 1
ATOM 1433 C C . PRO A 1 180 ? 3.717 -5.897 -18.570 1.00 84.38 180 PRO A C 1
ATOM 1435 O O . PRO A 1 180 ? 3.361 -4.970 -19.288 1.00 84.38 180 PRO A O 1
ATOM 1438 N N . LEU A 1 181 ? 4.709 -6.713 -18.933 1.00 85.12 181 LEU A N 1
ATOM 1439 C CA . LEU A 1 181 ? 5.424 -6.537 -20.205 1.00 85.12 181 LEU A CA 1
ATOM 1440 C C . LEU A 1 181 ? 4.526 -6.860 -21.407 1.00 85.12 181 LEU A C 1
ATOM 1442 O O . LEU A 1 181 ? 4.756 -6.371 -22.50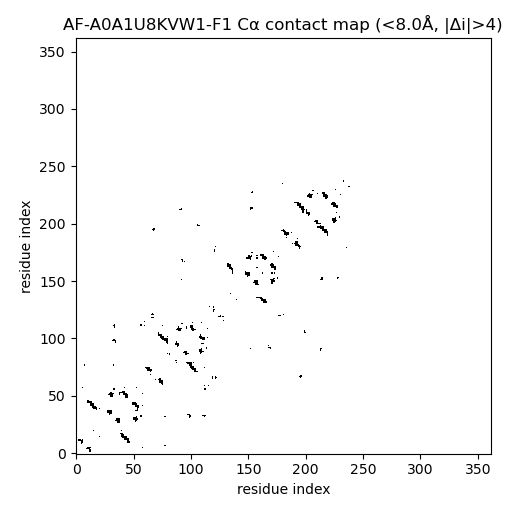9 1.00 85.12 181 LEU A O 1
ATOM 1446 N N . LYS A 1 182 ? 3.535 -7.731 -21.202 1.00 86.69 182 LYS A N 1
ATOM 1447 C CA . LYS A 1 182 ? 2.538 -8.134 -22.189 1.00 86.69 182 LYS A CA 1
ATOM 1448 C C . LYS A 1 182 ? 1.181 -8.249 -21.517 1.00 86.69 182 LYS A C 1
ATOM 1450 O O . LYS A 1 182 ? 1.107 -8.717 -20.381 1.00 86.69 182 LYS A O 1
ATOM 1455 N N . MET A 1 183 ? 0.128 -7.869 -22.224 1.00 84.00 183 MET A N 1
ATOM 1456 C CA . MET A 1 183 ? -1.243 -8.042 -21.763 1.00 84.00 183 MET A CA 1
ATOM 1457 C C . MET A 1 183 ? -2.196 -8.289 -22.927 1.00 84.00 183 MET A C 1
ATOM 1459 O O . MET A 1 183 ? -2.028 -7.732 -24.013 1.00 84.00 183 MET A O 1
ATOM 1463 N N . ASP A 1 184 ? -3.240 -9.063 -22.667 1.00 81.06 184 ASP A N 1
ATOM 1464 C CA . ASP A 1 184 ? -4.391 -9.157 -23.555 1.00 81.06 184 ASP A CA 1
ATOM 1465 C C . ASP A 1 184 ? -5.397 -8.067 -23.177 1.00 81.06 184 ASP A C 1
ATOM 1467 O O . ASP A 1 184 ? -5.648 -7.814 -21.997 1.00 81.06 184 ASP A O 1
ATOM 1471 N N . HIS A 1 185 ? -5.968 -7.388 -24.172 1.00 73.50 185 HIS A N 1
ATOM 1472 C CA . HIS A 1 185 ? -6.917 -6.305 -23.930 1.00 73.50 185 HIS A CA 1
ATOM 1473 C C . HIS A 1 185 ? -8.143 -6.423 -24.833 1.00 73.50 185 HIS A C 1
ATOM 1475 O O . HIS A 1 185 ? -8.040 -6.784 -26.007 1.00 73.50 185 HIS A O 1
ATOM 1481 N N . LEU A 1 186 ? -9.325 -6.066 -24.318 1.00 73.00 186 LEU A N 1
ATOM 1482 C CA . LEU A 1 186 ? -10.582 -6.195 -25.066 1.00 73.00 186 LEU A CA 1
ATOM 1483 C C . LEU A 1 186 ? -10.592 -5.349 -26.346 1.00 73.00 186 LEU A C 1
ATOM 1485 O O . LEU A 1 186 ? -11.198 -5.764 -27.333 1.00 73.00 186 LEU A O 1
ATOM 1489 N N . CYS A 1 187 ? -9.883 -4.215 -26.355 1.00 69.75 187 CYS A N 1
ATOM 1490 C CA . CYS A 1 187 ? -9.738 -3.362 -27.540 1.00 69.75 187 CYS A CA 1
ATOM 1491 C C . CYS A 1 187 ? -8.775 -3.929 -28.598 1.00 69.75 187 CYS A C 1
ATOM 1493 O O . CYS A 1 187 ? -8.755 -3.429 -29.721 1.00 69.75 187 CYS A O 1
ATOM 1495 N N . HIS A 1 188 ? -7.975 -4.949 -28.267 1.00 80.12 188 HIS A N 1
ATOM 1496 C CA . HIS A 1 188 ? -7.036 -5.568 -29.197 1.00 80.12 188 HIS A CA 1
ATOM 1497 C C . HIS A 1 188 ? -6.829 -7.059 -28.882 1.00 80.12 188 HIS A C 1
ATOM 1499 O O . HIS A 1 188 ? -5.861 -7.448 -28.244 1.00 80.12 188 HIS A O 1
ATOM 1505 N N . ARG A 1 189 ? -7.769 -7.904 -29.329 1.00 80.50 189 ARG A N 1
ATOM 1506 C CA . ARG A 1 189 ? -7.792 -9.349 -29.010 1.00 80.50 189 ARG A CA 1
ATOM 1507 C C . ARG A 1 189 ? -6.954 -10.234 -29.934 1.00 80.50 189 ARG A C 1
ATOM 1509 O O . ARG A 1 189 ? -6.750 -11.400 -29.630 1.00 80.50 189 ARG A O 1
ATOM 1516 N N . LYS A 1 190 ? -6.551 -9.725 -31.102 1.00 84.38 190 LYS A N 1
ATOM 1517 C CA . LYS A 1 190 ? -5.827 -10.528 -32.105 1.00 84.38 190 LYS A CA 1
ATOM 1518 C C . LYS A 1 190 ? -4.363 -10.734 -31.732 1.00 84.38 190 LYS A C 1
ATOM 1520 O O . LYS A 1 190 ? -3.807 -11.779 -32.044 1.00 84.38 190 LYS A O 1
ATOM 1525 N N . HIS A 1 191 ? -3.761 -9.749 -31.073 1.00 86.62 191 HIS A N 1
ATOM 1526 C CA . HIS A 1 191 ? -2.379 -9.805 -30.625 1.00 86.62 191 HIS A CA 1
ATOM 1527 C C . HIS A 1 191 ? -2.279 -9.241 -29.207 1.00 86.62 191 HIS A C 1
ATOM 1529 O O . HIS A 1 191 ? -2.982 -8.275 -28.900 1.00 86.62 191 HIS A O 1
ATOM 1535 N N . PRO A 1 192 ? -1.388 -9.781 -28.365 1.00 86.12 192 PRO A N 1
ATOM 1536 C CA . PRO A 1 192 ? -1.111 -9.186 -27.069 1.00 86.12 192 PRO A CA 1
ATOM 1537 C C . PRO A 1 192 ? -0.484 -7.803 -27.261 1.00 86.12 192 PRO A C 1
ATOM 1539 O O . PRO A 1 192 ? 0.385 -7.607 -28.118 1.00 86.12 192 PRO A O 1
ATOM 1542 N N . LEU A 1 193 ? -0.904 -6.850 -26.437 1.00 89.94 193 LEU A N 1
ATOM 1543 C CA . LEU A 1 193 ? -0.241 -5.561 -26.325 1.00 89.94 193 LEU A CA 1
ATOM 1544 C C . LEU A 1 193 ? 1.059 -5.737 -25.544 1.00 89.94 193 LEU A C 1
ATOM 1546 O O . LEU A 1 193 ? 1.084 -6.408 -24.514 1.00 89.94 193 LEU A O 1
ATOM 1550 N N . VAL A 1 194 ? 2.133 -5.122 -26.024 1.00 89.44 194 VAL A N 1
ATOM 1551 C CA . VAL A 1 194 ? 3.469 -5.187 -25.427 1.00 89.44 194 VAL A CA 1
ATOM 1552 C C . VAL A 1 194 ? 3.829 -3.815 -24.877 1.00 89.44 194 VAL A C 1
ATOM 1554 O O . VAL A 1 194 ? 3.671 -2.807 -25.566 1.00 89.44 194 VAL A O 1
ATOM 1557 N N . LEU A 1 195 ? 4.307 -3.771 -23.638 1.00 89.19 195 LEU A N 1
ATOM 1558 C CA . LEU A 1 195 ? 4.846 -2.556 -23.042 1.00 89.19 195 LEU A CA 1
ATOM 1559 C C . LEU A 1 195 ? 6.142 -2.179 -23.769 1.00 89.19 195 LEU A C 1
ATOM 1561 O O . LEU A 1 195 ? 7.042 -3.008 -23.903 1.00 89.19 195 LEU A O 1
ATOM 1565 N N . GLN A 1 196 ? 6.237 -0.947 -24.256 1.00 89.06 196 GLN A N 1
ATOM 1566 C CA . GLN A 1 196 ? 7.386 -0.481 -25.031 1.00 89.06 196 GLN A CA 1
ATOM 1567 C C . GLN A 1 196 ? 7.639 1.015 -24.838 1.00 89.06 196 GLN A C 1
ATOM 1569 O O . GLN A 1 196 ? 6.754 1.763 -24.409 1.00 89.06 196 GLN A O 1
ATOM 1574 N N . PHE A 1 197 ? 8.851 1.460 -25.178 1.00 86.81 197 PHE A N 1
ATOM 1575 C CA . PHE A 1 197 ? 9.156 2.887 -25.222 1.00 86.81 197 PHE A CA 1
ATOM 1576 C C . PHE A 1 197 ? 8.345 3.564 -26.324 1.00 86.81 197 PHE A C 1
ATOM 1578 O O . PHE A 1 197 ? 8.233 3.043 -27.438 1.00 86.81 197 PHE A O 1
ATOM 1585 N N . ASN A 1 198 ? 7.858 4.773 -26.049 1.00 82.00 198 ASN A N 1
ATOM 1586 C CA . ASN A 1 198 ? 7.227 5.626 -27.053 1.00 82.00 198 ASN A CA 1
ATOM 1587 C C . ASN A 1 198 ? 8.258 6.270 -28.008 1.00 82.00 198 ASN A C 1
ATOM 1589 O O . ASN A 1 198 ? 8.334 7.487 -28.150 1.00 82.00 198 ASN A O 1
ATOM 1593 N N . SER A 1 199 ? 9.085 5.438 -28.638 1.00 76.06 199 SER A N 1
ATOM 1594 C CA . SER A 1 199 ? 10.150 5.850 -29.564 1.00 76.06 199 SER A CA 1
ATOM 1595 C C . SER A 1 199 ? 9.599 6.401 -30.877 1.00 76.06 199 SER A C 1
ATOM 1597 O O . SER A 1 199 ? 10.090 7.393 -31.399 1.00 76.06 199 SER A O 1
ATOM 1599 N N . GLU A 1 200 ? 8.518 5.806 -31.373 1.00 76.69 200 GLU A N 1
ATOM 1600 C CA . GLU A 1 200 ? 7.915 6.164 -32.660 1.00 76.69 200 GLU A CA 1
ATOM 1601 C C . GLU A 1 200 ? 6.896 7.314 -32.560 1.00 76.69 200 GLU A C 1
ATOM 1603 O O . GLU A 1 200 ? 6.307 7.696 -33.568 1.00 76.69 200 GLU A O 1
ATOM 1608 N N . ARG A 1 201 ? 6.667 7.863 -31.353 1.00 79.44 201 ARG A N 1
ATOM 1609 C CA . ARG A 1 201 ? 5.766 9.004 -31.079 1.00 79.44 201 ARG A CA 1
ATOM 1610 C C . ARG A 1 201 ? 4.400 8.878 -31.759 1.00 79.44 201 ARG A C 1
ATOM 1612 O O . ARG A 1 201 ? 3.863 9.835 -32.321 1.00 79.44 201 ARG A O 1
ATOM 1619 N N . ARG A 1 202 ? 3.833 7.672 -31.718 1.00 83.88 202 ARG A N 1
ATOM 1620 C CA . ARG A 1 202 ? 2.525 7.380 -32.313 1.00 83.88 202 ARG A CA 1
ATOM 1621 C C . ARG A 1 202 ? 1.413 8.002 -31.467 1.00 83.88 202 ARG A C 1
ATOM 1623 O O . ARG A 1 202 ? 1.487 8.012 -30.239 1.00 83.88 202 ARG A O 1
ATOM 1630 N N . ALA A 1 203 ? 0.360 8.485 -32.124 1.00 87.88 203 ALA A N 1
ATOM 1631 C CA . ALA A 1 203 ? -0.833 8.957 -31.429 1.00 87.88 203 ALA A CA 1
ATOM 1632 C C . ALA A 1 203 ? -1.552 7.785 -30.745 1.00 87.88 203 ALA A C 1
ATOM 1634 O O . ALA A 1 203 ? -1.702 6.704 -31.323 1.00 87.88 203 ALA A O 1
ATOM 1635 N N . CYS A 1 204 ? -2.025 8.000 -29.519 1.00 88.50 204 CYS A N 1
ATOM 1636 C CA . CYS A 1 204 ? -2.798 6.993 -28.802 1.00 88.50 204 CYS A CA 1
ATOM 1637 C C . CYS A 1 204 ? -4.127 6.717 -29.508 1.00 88.50 204 CYS A C 1
ATOM 1639 O O . CYS A 1 204 ? -4.900 7.630 -29.788 1.00 88.50 204 CYS A O 1
ATOM 1641 N N . LYS A 1 205 ? -4.461 5.441 -29.716 1.00 87.62 205 LYS A N 1
ATOM 1642 C CA . LYS A 1 205 ? -5.706 5.042 -30.387 1.00 87.62 205 LYS A CA 1
ATOM 1643 C C . LYS A 1 205 ? -6.976 5.452 -29.639 1.00 87.62 205 LYS A C 1
ATOM 1645 O O . LYS A 1 205 ? -8.026 5.570 -30.266 1.00 87.62 205 LYS A O 1
ATOM 1650 N N . ILE A 1 206 ? -6.897 5.634 -28.323 1.00 85.75 206 ILE A N 1
ATOM 1651 C CA . ILE A 1 206 ? -8.052 5.954 -27.479 1.00 85.75 206 ILE A CA 1
ATOM 1652 C C . ILE A 1 206 ? -8.239 7.469 -27.397 1.00 85.75 206 ILE A C 1
ATOM 1654 O O . ILE A 1 206 ? -9.254 7.979 -27.856 1.00 85.75 206 ILE A O 1
ATOM 1658 N N . CYS A 1 207 ? -7.254 8.199 -26.866 1.00 87.69 207 CYS A N 1
ATOM 1659 C CA . CYS A 1 207 ? -7.388 9.643 -26.659 1.00 87.69 207 CYS A CA 1
ATOM 1660 C C . CYS A 1 207 ? -6.929 10.507 -27.842 1.00 87.69 207 CYS A C 1
ATOM 1662 O O . CYS A 1 207 ? -7.098 11.719 -27.787 1.00 87.69 207 CYS A O 1
ATOM 1664 N N . GLN A 1 208 ? -6.341 9.919 -28.891 1.00 88.19 208 GLN A N 1
ATOM 1665 C CA . GLN A 1 208 ? -5.836 10.616 -30.086 1.00 88.19 208 GLN A CA 1
ATOM 1666 C C . GLN A 1 208 ? -4.737 11.657 -29.817 1.00 88.19 208 GLN A C 1
ATOM 1668 O O . GLN A 1 208 ? -4.361 12.415 -30.706 1.00 88.19 208 GLN A O 1
ATOM 1673 N N . VAL A 1 209 ? -4.181 11.681 -28.605 1.00 86.25 209 VAL A N 1
ATOM 1674 C CA . VAL A 1 209 ? -3.055 12.543 -28.240 1.00 86.25 209 VAL A CA 1
ATOM 1675 C C . VAL A 1 209 ? -1.751 11.790 -28.474 1.00 86.25 209 VAL A C 1
ATOM 1677 O O . VAL A 1 209 ? -1.638 10.612 -28.131 1.00 86.25 209 VAL A O 1
ATOM 1680 N N . THR A 1 210 ? -0.753 12.480 -29.019 1.00 83.56 210 THR A N 1
ATOM 1681 C CA . THR A 1 210 ? 0.632 12.007 -29.030 1.00 83.56 210 THR A CA 1
ATOM 1682 C C . THR A 1 210 ? 1.308 12.437 -27.735 1.00 83.56 210 THR A C 1
ATOM 1684 O O . THR A 1 210 ? 1.549 13.625 -27.522 1.00 83.56 210 THR A O 1
ATOM 1687 N N . GLN A 1 211 ? 1.619 11.485 -26.856 1.00 74.69 211 GLN A N 1
ATOM 1688 C CA . GLN A 1 211 ? 2.540 11.750 -25.752 1.00 74.69 211 GLN A CA 1
ATOM 1689 C C . GLN A 1 211 ? 3.978 11.811 -26.275 1.00 74.69 211 GLN A C 1
ATOM 1691 O O . GLN A 1 211 ? 4.332 11.131 -27.236 1.00 74.69 211 GLN A O 1
ATOM 1696 N N . GLY A 1 212 ? 4.805 12.652 -25.654 1.00 71.19 212 GLY A N 1
ATOM 1697 C CA . GLY A 1 212 ? 6.192 12.838 -26.079 1.00 71.19 212 GLY A CA 1
ATOM 1698 C C . GLY A 1 212 ? 7.092 11.664 -25.693 1.00 71.19 212 GLY A C 1
ATOM 1699 O O . GLY A 1 212 ? 7.711 11.053 -26.555 1.00 71.19 212 GLY A O 1
ATOM 1700 N N . ARG A 1 213 ? 7.165 11.357 -24.393 1.00 74.50 213 ARG A N 1
ATOM 1701 C CA . ARG A 1 213 ? 8.031 10.319 -23.808 1.00 74.50 213 ARG A CA 1
ATOM 1702 C C . ARG A 1 213 ? 7.261 9.476 -22.798 1.00 74.50 213 ARG A C 1
ATOM 1704 O O . ARG A 1 213 ? 6.147 9.834 -22.420 1.00 74.50 213 ARG A O 1
ATOM 1711 N N . GLY A 1 214 ? 7.863 8.379 -22.361 1.00 79.12 214 GLY A N 1
ATOM 1712 C CA . GLY A 1 214 ? 7.253 7.440 -21.427 1.00 79.12 214 GLY A CA 1
ATOM 1713 C C . GLY A 1 214 ? 6.970 6.091 -22.073 1.00 79.12 214 GLY A C 1
ATOM 1714 O O . GLY A 1 214 ? 7.485 5.763 -23.150 1.00 79.12 214 GLY A O 1
ATOM 1715 N N . TYR A 1 215 ? 6.173 5.290 -21.376 1.00 85.00 215 TYR A N 1
ATOM 1716 C CA . TYR A 1 215 ? 5.805 3.951 -21.818 1.00 85.00 215 TYR A CA 1
ATOM 1717 C C . TYR A 1 215 ? 4.404 3.951 -22.408 1.00 85.00 215 TYR A C 1
ATOM 1719 O O . TYR A 1 215 ? 3.525 4.714 -22.010 1.00 85.00 215 TYR A O 1
ATOM 1727 N N . LEU A 1 216 ? 4.194 3.039 -23.343 1.00 88.50 216 LEU A N 1
ATOM 1728 C CA . LEU A 1 216 ? 2.886 2.750 -23.897 1.00 88.50 216 LEU A CA 1
ATOM 1729 C C . LEU A 1 216 ? 2.739 1.253 -24.112 1.00 88.50 216 LEU A C 1
ATOM 1731 O O . LEU A 1 216 ? 3.723 0.514 -24.168 1.00 88.50 216 LEU A O 1
ATOM 1735 N N . TYR A 1 217 ? 1.499 0.824 -24.275 1.00 89.62 217 TYR A N 1
ATOM 1736 C CA . TYR A 1 217 ? 1.192 -0.504 -24.768 1.00 89.62 217 TYR A CA 1
ATOM 1737 C C . TYR A 1 217 ? 1.007 -0.441 -26.275 1.00 89.62 217 TYR A C 1
ATOM 1739 O O . TYR A 1 217 ? 0.143 0.278 -26.783 1.00 89.62 217 TYR A O 1
ATOM 1747 N N . GLY A 1 218 ? 1.849 -1.180 -26.988 1.00 89.38 218 GLY A N 1
ATOM 1748 C CA . GLY A 1 218 ? 1.883 -1.190 -28.438 1.00 89.38 218 GLY A CA 1
ATOM 1749 C C . GLY A 1 218 ? 1.675 -2.571 -29.037 1.00 89.38 218 GLY A C 1
ATOM 1750 O O . GLY A 1 218 ? 1.869 -3.599 -28.391 1.00 89.38 218 GLY A O 1
ATOM 1751 N N . CYS A 1 219 ? 1.287 -2.590 -30.306 1.00 89.31 219 CYS A N 1
ATOM 1752 C CA . CYS A 1 219 ? 1.303 -3.786 -31.135 1.00 89.31 219 CYS A CA 1
ATOM 1753 C C . CYS A 1 219 ? 1.926 -3.429 -32.483 1.00 89.31 219 CYS A C 1
ATOM 1755 O O . CYS A 1 219 ? 1.260 -2.805 -33.310 1.00 89.31 219 CYS A O 1
ATOM 1757 N N . SER A 1 220 ? 3.179 -3.835 -32.712 1.00 84.50 220 SER A N 1
ATOM 1758 C CA . SER A 1 220 ? 3.890 -3.565 -33.970 1.00 84.50 220 SER A CA 1
ATOM 1759 C C . SER A 1 220 ? 3.154 -4.123 -35.199 1.00 84.50 220 SER A C 1
ATOM 1761 O O . SER A 1 220 ? 2.952 -3.359 -36.137 1.00 84.50 220 SER A O 1
ATOM 1763 N N . PRO A 1 221 ? 2.648 -5.380 -35.205 1.00 86.75 221 PRO A N 1
ATOM 1764 C CA . PRO A 1 221 ? 1.894 -5.919 -36.345 1.00 86.75 221 PRO A CA 1
ATOM 1765 C C . PRO A 1 221 ? 0.632 -5.137 -36.724 1.00 86.75 221 PRO A C 1
ATOM 1767 O O . PRO A 1 221 ? 0.157 -5.241 -37.850 1.00 86.75 221 PRO A O 1
ATOM 1770 N N . CYS A 1 222 ? 0.033 -4.416 -35.775 1.00 88.12 222 CYS A N 1
ATOM 1771 C CA . CYS A 1 222 ? -1.191 -3.643 -35.995 1.00 88.12 222 CYS A CA 1
ATOM 1772 C C . CYS A 1 222 ? -0.965 -2.138 -35.927 1.00 88.12 222 CYS A C 1
ATOM 1774 O O . CYS A 1 222 ? -1.943 -1.392 -35.943 1.00 88.12 222 CYS A O 1
ATOM 1776 N N . GLU A 1 223 ? 0.295 -1.708 -35.822 1.00 87.25 223 GLU A N 1
ATOM 1777 C CA . GLU A 1 223 ? 0.670 -0.299 -35.746 1.00 87.25 223 GLU A CA 1
ATOM 1778 C C . GLU A 1 223 ? -0.087 0.479 -34.656 1.00 87.25 223 GLU A C 1
ATOM 1780 O O . GLU A 1 223 ? -0.374 1.672 -34.772 1.00 87.25 223 GLU A O 1
ATOM 1785 N N . LEU A 1 224 ? -0.423 -0.222 -33.573 1.00 88.81 224 LEU A N 1
ATOM 1786 C CA . LEU A 1 224 ? -1.275 0.273 -32.503 1.00 88.81 224 LEU A CA 1
ATOM 1787 C C . LEU A 1 224 ? -0.424 0.800 -31.351 1.00 88.81 224 LEU A C 1
ATOM 1789 O O . LEU A 1 224 ? 0.523 0.139 -30.933 1.00 88.81 224 LEU A O 1
ATOM 1793 N N . ALA A 1 225 ? -0.817 1.945 -30.800 1.00 89.56 225 ALA A N 1
ATOM 1794 C CA . ALA A 1 225 ? -0.248 2.531 -29.596 1.00 89.56 225 ALA A CA 1
ATOM 1795 C C . ALA A 1 225 ? -1.373 2.994 -28.665 1.00 89.56 225 ALA A C 1
ATOM 1797 O O . ALA A 1 225 ? -2.329 3.638 -29.106 1.00 89.56 225 ALA A O 1
ATOM 1798 N N . ILE A 1 226 ? -1.280 2.660 -27.380 1.00 88.44 226 ILE A N 1
ATOM 1799 C CA . ILE A 1 226 ? -2.247 3.058 -26.357 1.00 88.44 226 ILE A CA 1
ATOM 1800 C C . ILE A 1 226 ? -1.484 3.508 -25.111 1.00 88.44 226 ILE A C 1
ATOM 1802 O O . ILE A 1 226 ? -0.633 2.776 -24.604 1.00 88.44 226 ILE A O 1
ATOM 1806 N N . HIS A 1 227 ? -1.783 4.709 -24.612 1.00 86.81 227 HIS A N 1
ATOM 1807 C CA . HIS A 1 227 ? -1.222 5.179 -23.344 1.00 86.81 227 HIS A CA 1
ATOM 1808 C C . HIS A 1 227 ? -1.630 4.256 -22.196 1.00 86.81 227 HIS A C 1
ATOM 1810 O O . HIS A 1 227 ? -2.741 3.724 -22.189 1.00 86.81 227 HIS A O 1
ATOM 1816 N N . ILE A 1 228 ? -0.760 4.130 -21.197 1.00 81.50 228 ILE A N 1
ATOM 1817 C CA . ILE A 1 228 ? -1.013 3.294 -20.018 1.00 81.50 228 ILE A CA 1
ATOM 1818 C C . ILE A 1 228 ? -2.309 3.714 -19.319 1.00 81.50 228 ILE A C 1
ATOM 1820 O O . ILE A 1 228 ? -3.154 2.866 -19.046 1.00 81.50 228 ILE A O 1
ATOM 1824 N N . ASP A 1 229 ? -2.526 5.016 -19.134 1.00 77.69 229 ASP A N 1
ATOM 1825 C CA . ASP A 1 229 ? -3.707 5.518 -18.418 1.00 77.69 229 ASP A CA 1
ATOM 1826 C C . ASP A 1 229 ? -5.003 5.343 -19.221 1.00 77.69 229 ASP A C 1
ATOM 1828 O O . ASP A 1 229 ? -6.083 5.191 -18.650 1.00 77.69 229 ASP A O 1
ATOM 1832 N N . CYS A 1 230 ? -4.899 5.293 -20.555 1.00 81.38 230 CYS A N 1
ATOM 1833 C CA . CYS A 1 230 ? -6.039 5.058 -21.443 1.00 81.38 230 CYS A CA 1
ATOM 1834 C C . CYS A 1 230 ? -6.550 3.609 -21.399 1.00 81.38 230 CYS A C 1
ATOM 1836 O O . CYS A 1 230 ? -7.644 3.351 -21.891 1.00 81.38 230 CYS A O 1
ATOM 1838 N N . LEU A 1 231 ? -5.787 2.671 -20.828 1.00 76.69 231 LEU A N 1
ATOM 1839 C CA . LEU A 1 231 ? -6.201 1.276 -20.642 1.00 76.69 231 LEU A CA 1
ATOM 1840 C C . LEU A 1 231 ? -6.933 1.042 -19.311 1.00 76.69 231 LEU A C 1
ATOM 1842 O O . LEU A 1 231 ? -7.091 -0.105 -18.901 1.00 76.69 231 LEU A O 1
ATOM 1846 N N . SER A 1 232 ? -7.357 2.105 -18.616 1.00 65.75 232 SER A N 1
ATOM 1847 C CA . SER A 1 232 ? -7.980 1.970 -17.299 1.00 65.75 232 SER A CA 1
ATOM 1848 C C . SER A 1 232 ? -9.420 1.425 -17.337 1.00 65.75 232 SER A C 1
ATOM 1850 O O . SER A 1 232 ? -10.218 1.882 -18.159 1.00 65.75 232 SER A O 1
ATOM 1852 N N . PRO A 1 233 ? -9.771 0.528 -16.389 1.00 55.91 233 PRO A N 1
ATOM 1853 C CA . PRO A 1 233 ? -8.863 -0.116 -15.442 1.00 55.91 233 PRO A CA 1
ATOM 1854 C C . PRO A 1 233 ? -8.179 -1.308 -16.127 1.00 55.91 233 PRO A C 1
ATOM 1856 O O . PRO A 1 233 ? -8.847 -2.200 -16.646 1.00 55.91 233 PRO A O 1
ATOM 1859 N N . LEU A 1 234 ? -6.840 -1.341 -16.121 1.00 54.97 234 LEU A N 1
ATOM 1860 C CA . LEU A 1 234 ? -6.101 -2.513 -16.589 1.00 54.97 234 LEU A CA 1
ATOM 1861 C C . LEU A 1 234 ? -6.590 -3.750 -15.803 1.00 54.97 234 LEU A C 1
ATOM 1863 O O . LEU A 1 234 ? -6.688 -3.661 -14.580 1.00 54.97 234 LEU A O 1
ATOM 1867 N N . PRO A 1 235 ? -6.769 -4.926 -16.431 1.00 52.84 235 PRO A N 1
ATOM 1868 C CA . PRO A 1 235 ? -7.073 -6.185 -15.732 1.00 52.84 235 PRO A CA 1
ATOM 1869 C C . PRO A 1 235 ? -6.070 -6.528 -14.612 1.00 52.84 235 PRO A C 1
ATOM 1871 O O . PRO A 1 235 ? -6.360 -7.281 -13.688 1.00 52.84 235 PRO A O 1
ATOM 1874 N N . VAL A 1 236 ? -4.870 -5.943 -14.664 1.00 51.03 236 VAL A N 1
ATOM 1875 C CA . VAL A 1 236 ? -3.846 -6.088 -13.624 1.00 51.03 236 VAL A CA 1
ATOM 1876 C C . VAL A 1 236 ? -4.143 -5.249 -12.386 1.00 51.03 236 VAL A C 1
ATOM 1878 O O . VAL A 1 236 ? -3.848 -5.700 -11.284 1.00 51.03 236 VAL A O 1
ATOM 1881 N N . ILE A 1 237 ? -4.803 -4.098 -12.540 1.00 53.03 237 ILE A N 1
ATOM 1882 C CA . ILE A 1 237 ? -5.345 -3.335 -11.413 1.00 53.03 237 ILE A CA 1
ATOM 1883 C C . ILE A 1 237 ? -6.452 -4.152 -10.747 1.00 53.03 237 ILE A C 1
ATOM 1885 O O . ILE A 1 237 ? -6.406 -4.286 -9.538 1.00 53.03 237 ILE A O 1
ATOM 1889 N N . GLU A 1 238 ? -7.358 -4.797 -11.490 1.00 50.91 238 GLU A N 1
ATOM 1890 C CA . GLU A 1 238 ? -8.341 -5.713 -10.882 1.00 50.91 238 GLU A CA 1
ATOM 1891 C C . GLU A 1 238 ? -7.670 -6.873 -10.137 1.00 50.91 238 GLU A C 1
ATOM 1893 O O . GLU A 1 238 ? -8.062 -7.179 -9.018 1.00 50.91 238 GLU A O 1
ATOM 1898 N N . SER A 1 239 ? -6.618 -7.484 -10.695 1.00 51.38 239 SER A N 1
ATOM 1899 C CA . SER A 1 239 ? -5.916 -8.583 -10.015 1.00 51.38 239 SER A CA 1
ATOM 1900 C C . SER A 1 239 ? -5.145 -8.138 -8.763 1.00 51.38 239 SER A C 1
ATOM 1902 O O . SER A 1 239 ? -5.157 -8.839 -7.755 1.00 51.38 239 SER A O 1
ATOM 1904 N N . LEU A 1 240 ? -4.504 -6.963 -8.791 1.00 52.91 240 LEU A N 1
ATOM 1905 C CA . LEU A 1 240 ? -3.783 -6.405 -7.644 1.00 52.91 240 LEU A CA 1
ATOM 1906 C C . LEU A 1 240 ? -4.752 -5.871 -6.588 1.00 52.91 240 LEU A C 1
ATOM 1908 O O . LEU A 1 240 ? -4.518 -6.085 -5.404 1.00 52.91 240 LEU A O 1
ATOM 1912 N N . LEU A 1 241 ? -5.860 -5.250 -7.005 1.00 60.53 241 LEU A N 1
ATOM 1913 C CA . LEU A 1 241 ? -6.957 -4.870 -6.120 1.00 60.53 241 LEU A CA 1
ATOM 1914 C C . LEU A 1 241 ? -7.585 -6.109 -5.484 1.00 60.53 241 LEU A C 1
ATOM 1916 O O . LEU A 1 241 ? -7.768 -6.100 -4.281 1.00 60.53 241 LEU A O 1
ATOM 1920 N N . ALA A 1 242 ? -7.802 -7.202 -6.218 1.00 61.47 242 ALA A N 1
ATOM 1921 C CA . ALA A 1 242 ? -8.326 -8.449 -5.657 1.00 61.47 242 ALA A CA 1
ATOM 1922 C C . ALA A 1 242 ? -7.349 -9.106 -4.660 1.00 61.47 242 ALA A C 1
ATOM 1924 O O . ALA A 1 242 ? -7.755 -9.601 -3.607 1.00 61.47 242 ALA A O 1
ATOM 1925 N N . VAL A 1 243 ? -6.039 -9.091 -4.939 1.00 68.69 243 VAL A N 1
ATOM 1926 C CA . VAL A 1 243 ? -5.016 -9.568 -3.986 1.00 68.69 243 VAL A CA 1
ATOM 1927 C C . VAL A 1 243 ? -4.948 -8.660 -2.752 1.00 68.69 243 VAL A C 1
ATOM 1929 O O . VAL A 1 243 ? -4.796 -9.137 -1.628 1.00 68.69 243 VAL A O 1
ATOM 1932 N N . GLN A 1 244 ? -5.101 -7.350 -2.929 1.00 75.00 244 GLN A N 1
ATOM 1933 C CA . GLN A 1 244 ? -5.098 -6.399 -1.824 1.00 75.00 244 GLN A CA 1
ATOM 1934 C C . GLN A 1 244 ? -6.389 -6.472 -0.997 1.00 75.00 244 GLN A C 1
ATOM 1936 O O . GLN A 1 244 ? -6.319 -6.439 0.227 1.00 75.00 244 GLN A O 1
ATOM 1941 N N . GLU A 1 245 ? -7.543 -6.669 -1.632 1.00 72.81 245 GLU A N 1
ATOM 1942 C CA . GLU A 1 245 ? -8.832 -6.938 -0.992 1.00 72.81 245 GLU A CA 1
ATOM 1943 C C . GLU A 1 245 ? -8.788 -8.238 -0.196 1.00 72.81 245 GLU A C 1
ATOM 1945 O O . GLU A 1 245 ? -9.213 -8.258 0.953 1.00 72.81 245 GLU A O 1
ATOM 1950 N N . THR A 1 246 ? -8.220 -9.313 -0.747 1.00 74.25 246 THR A N 1
ATOM 1951 C CA . THR A 1 246 ? -8.086 -10.586 -0.017 1.00 74.25 246 THR A CA 1
ATOM 1952 C C . THR A 1 246 ? -7.111 -10.486 1.156 1.00 74.25 246 THR A C 1
ATOM 1954 O O . THR A 1 246 ? -7.394 -11.036 2.221 1.00 74.25 246 THR A O 1
ATOM 1957 N N . ASN A 1 247 ? -6.009 -9.739 1.020 1.00 77.12 247 ASN A N 1
ATOM 1958 C CA . ASN A 1 247 ? -5.092 -9.464 2.129 1.00 77.12 247 ASN A CA 1
ATOM 1959 C C . ASN A 1 247 ? -5.775 -8.634 3.231 1.00 77.12 247 ASN A C 1
ATOM 1961 O O . ASN A 1 247 ? -5.765 -9.030 4.397 1.00 77.12 247 ASN A O 1
ATOM 1965 N N . LEU A 1 248 ? -6.448 -7.538 2.862 1.00 84.44 248 LEU A N 1
ATOM 1966 C CA . LEU A 1 248 ? -7.206 -6.703 3.796 1.00 84.44 248 LEU A CA 1
ATOM 1967 C C . LEU A 1 248 ? -8.328 -7.494 4.474 1.00 84.44 248 LEU A C 1
ATOM 1969 O O . LEU A 1 248 ? -8.497 -7.400 5.686 1.00 84.44 248 LEU A O 1
ATOM 1973 N N . GLN A 1 249 ? -9.051 -8.331 3.730 1.00 87.06 249 GLN A N 1
ATOM 1974 C CA . GLN A 1 249 ? -10.086 -9.198 4.283 1.00 87.06 249 GLN A CA 1
ATOM 1975 C C . GLN A 1 249 ? -9.496 -10.219 5.267 1.00 87.06 249 GLN A C 1
ATOM 1977 O O . GLN A 1 249 ? -10.109 -10.498 6.297 1.00 87.06 249 GLN A O 1
ATOM 1982 N N . GLY A 1 250 ? -8.296 -10.739 4.990 1.00 89.06 250 GLY A N 1
ATOM 1983 C CA . GLY A 1 250 ? -7.539 -11.589 5.909 1.00 89.06 250 GLY A CA 1
ATOM 1984 C C . GLY A 1 250 ? -7.201 -10.875 7.219 1.00 89.06 250 GLY A C 1
ATOM 1985 O O . GLY A 1 250 ? -7.506 -11.395 8.292 1.00 89.06 250 GLY A O 1
ATOM 1986 N N . GLN A 1 251 ? -6.665 -9.654 7.139 1.00 88.88 251 GLN A N 1
ATOM 1987 C CA . GLN A 1 251 ? -6.358 -8.830 8.316 1.00 88.88 251 GLN A CA 1
ATOM 1988 C C . GLN A 1 251 ? -7.617 -8.483 9.121 1.00 88.88 251 GLN A C 1
ATOM 1990 O O . GLN A 1 251 ? -7.622 -8.598 10.346 1.00 88.88 251 GLN A O 1
ATOM 1995 N N . ILE A 1 252 ? -8.711 -8.118 8.445 1.00 89.12 252 ILE A N 1
ATOM 1996 C CA . ILE A 1 252 ? -10.007 -7.844 9.082 1.00 89.12 252 ILE A CA 1
ATOM 1997 C C . ILE A 1 252 ? -10.518 -9.087 9.809 1.00 89.12 252 ILE A C 1
ATOM 1999 O O . ILE A 1 252 ? -10.974 -8.987 10.947 1.00 89.12 252 ILE A O 1
ATOM 2003 N N . ASN A 1 253 ? -10.438 -10.262 9.181 1.00 91.56 253 ASN A N 1
ATOM 2004 C CA . ASN A 1 253 ? -10.886 -11.508 9.794 1.00 91.56 253 ASN A CA 1
ATOM 2005 C C . ASN A 1 253 ? -10.042 -11.862 11.024 1.00 91.56 253 ASN A C 1
ATOM 2007 O O . ASN A 1 253 ? -10.615 -12.234 12.046 1.00 91.56 253 ASN A O 1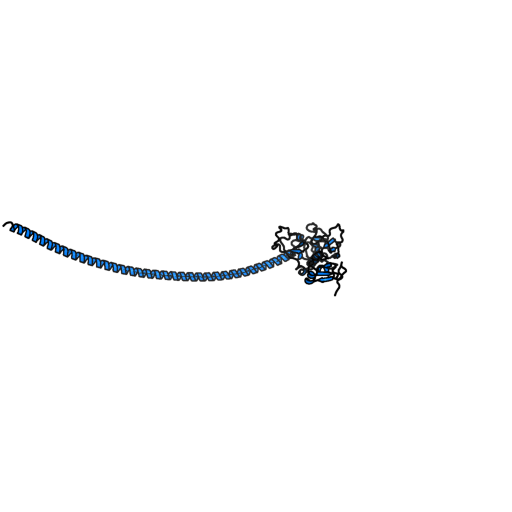
ATOM 201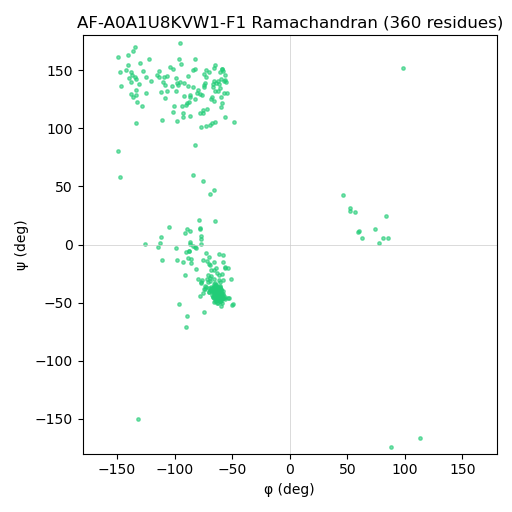1 N N . GLN A 1 254 ? -8.721 -11.678 10.959 1.00 92.56 254 GLN A N 1
ATOM 2012 C CA . GLN A 1 254 ? -7.826 -11.891 12.095 1.00 92.56 254 GLN A CA 1
ATOM 2013 C C . GLN A 1 254 ? -8.152 -10.942 13.260 1.00 92.56 254 GLN A C 1
ATOM 2015 O O . GLN A 1 254 ? -8.381 -11.387 14.387 1.00 92.56 254 GLN A O 1
ATOM 2020 N N . LEU A 1 255 ? -8.269 -9.639 12.988 1.00 92.81 255 LEU A N 1
ATOM 2021 C CA . LEU A 1 255 ? -8.644 -8.649 14.001 1.00 92.81 255 LEU A CA 1
ATOM 2022 C C . LEU A 1 255 ? -10.023 -8.944 14.600 1.00 92.81 255 LEU A C 1
ATOM 2024 O O . LEU A 1 255 ? -10.230 -8.796 15.803 1.00 92.81 255 LEU A O 1
ATOM 2028 N N . LYS A 1 256 ? -10.970 -9.406 13.779 1.00 95.62 256 LYS A N 1
ATOM 2029 C CA . LYS A 1 256 ? -12.304 -9.804 14.231 1.00 95.62 256 LYS A CA 1
ATOM 2030 C C . LYS A 1 256 ? -12.252 -11.025 15.149 1.00 95.62 256 LYS A C 1
ATOM 2032 O O . LYS A 1 256 ? -12.983 -11.055 16.138 1.00 95.62 256 LYS A O 1
ATOM 2037 N N . THR A 1 257 ? -11.402 -12.011 14.859 1.00 92.75 257 THR A N 1
ATOM 2038 C CA . THR A 1 257 ? -11.214 -13.171 15.743 1.00 92.75 257 THR A CA 1
ATOM 2039 C C . THR A 1 257 ? -10.589 -12.776 17.078 1.00 92.75 257 THR A C 1
ATOM 2041 O O . THR A 1 257 ? -11.131 -13.144 18.118 1.00 92.75 257 THR A O 1
ATOM 2044 N N . GLU A 1 258 ? -9.541 -11.949 17.066 1.00 95.50 258 GLU A N 1
ATOM 2045 C CA . GLU A 1 258 ? -8.891 -11.457 18.289 1.00 95.50 258 GLU A CA 1
ATOM 2046 C C . GLU A 1 258 ? -9.848 -10.610 19.142 1.00 95.50 258 GLU A C 1
ATOM 2048 O O . GLU A 1 258 ? -9.889 -10.734 20.369 1.00 95.50 258 GLU A O 1
ATOM 2053 N N . LEU A 1 259 ? -10.658 -9.757 18.504 1.00 95.19 259 LEU A N 1
ATOM 2054 C CA . LEU A 1 259 ? -11.662 -8.955 19.197 1.00 95.19 259 LEU A CA 1
ATOM 2055 C C . LEU A 1 259 ? -12.757 -9.833 19.814 1.00 95.19 259 LEU A C 1
ATOM 2057 O O . LEU A 1 259 ? -13.135 -9.607 20.961 1.00 95.19 259 LEU A O 1
ATOM 2061 N N . ASN A 1 260 ? -13.240 -10.846 19.092 1.00 95.75 260 ASN A N 1
ATOM 2062 C CA . ASN A 1 260 ? -14.238 -11.779 19.615 1.00 95.75 260 ASN A CA 1
ATOM 2063 C C . ASN A 1 260 ? -13.723 -12.550 20.835 1.00 95.75 260 ASN A C 1
ATOM 2065 O O . ASN A 1 260 ? -14.461 -12.728 21.801 1.00 95.75 260 ASN A O 1
ATOM 2069 N N . GLU A 1 261 ? -12.463 -12.980 20.822 1.00 97.00 261 GLU A N 1
ATOM 2070 C CA . GLU A 1 261 ? -11.855 -13.660 21.966 1.00 97.00 261 GLU A CA 1
ATOM 2071 C C . GLU A 1 261 ? -11.751 -12.731 23.185 1.00 97.00 261 GLU A C 1
ATOM 2073 O O . GLU A 1 261 ? -12.166 -13.100 24.286 1.00 97.00 261 GLU A O 1
ATOM 2078 N N . LYS A 1 262 ? -11.322 -11.476 22.981 1.00 97.19 262 LYS A N 1
ATOM 2079 C CA . LYS A 1 262 ? -11.314 -10.452 24.041 1.00 97.19 262 LYS A CA 1
ATOM 2080 C C . LYS A 1 262 ? -12.709 -10.184 24.605 1.00 97.19 262 LYS A C 1
ATOM 2082 O O . LYS A 1 262 ? -12.865 -10.100 25.821 1.00 97.19 262 LYS A O 1
ATOM 2087 N N . VAL A 1 263 ? -13.721 -10.073 23.745 1.00 97.00 263 VAL A N 1
ATOM 2088 C CA . VAL A 1 263 ? -15.117 -9.880 24.166 1.00 97.00 263 VAL A CA 1
ATOM 2089 C C . VAL A 1 263 ? -15.598 -11.071 24.992 1.00 97.00 263 VAL A C 1
ATOM 2091 O O . VAL A 1 263 ? -16.175 -10.868 26.056 1.00 97.00 263 VAL A O 1
ATOM 2094 N N . ASN A 1 264 ? -15.323 -12.303 24.563 1.00 95.69 264 ASN A N 1
ATOM 2095 C CA . ASN A 1 264 ? -15.725 -13.501 25.301 1.00 95.69 264 ASN A CA 1
ATOM 2096 C C . ASN A 1 264 ? -15.077 -13.574 26.690 1.00 95.69 264 ASN A C 1
ATOM 2098 O O . ASN A 1 264 ? -15.762 -13.889 27.665 1.00 95.69 264 ASN A O 1
ATOM 2102 N N . ASN A 1 265 ? -13.794 -13.222 26.793 1.00 96.81 265 ASN A N 1
ATOM 2103 C CA . ASN A 1 265 ? -13.088 -13.167 28.073 1.00 96.81 265 ASN A CA 1
ATOM 2104 C C . ASN A 1 265 ? -13.695 -12.108 29.003 1.00 96.81 265 ASN A C 1
ATOM 2106 O O . ASN A 1 265 ? -14.027 -12.414 30.147 1.00 96.81 265 ASN A O 1
ATOM 2110 N N . LEU A 1 266 ? -13.944 -10.894 28.499 1.00 96.19 266 LEU A N 1
ATOM 2111 C CA . LEU A 1 266 ? -14.594 -9.834 29.277 1.00 96.19 266 LEU A CA 1
ATOM 2112 C C . LEU A 1 266 ? -16.009 -10.225 29.722 1.00 96.19 266 LEU A C 1
ATOM 2114 O O . LEU A 1 266 ? -16.392 -9.968 30.861 1.00 96.19 266 LEU A O 1
ATOM 2118 N N . VAL A 1 267 ? -16.786 -10.887 28.861 1.00 97.31 267 VAL A N 1
ATOM 2119 C CA . VAL A 1 267 ? -18.123 -11.388 29.214 1.00 97.31 267 VAL A CA 1
ATOM 2120 C C . VAL A 1 267 ? -18.044 -12.425 30.338 1.00 97.31 267 VAL A C 1
ATOM 2122 O O . VAL A 1 267 ? -18.883 -12.409 31.241 1.00 97.31 267 VAL A O 1
ATOM 2125 N N . ALA A 1 268 ? -17.050 -13.316 30.317 1.00 96.25 268 ALA A N 1
ATOM 2126 C CA . ALA A 1 268 ? -16.838 -14.284 31.390 1.00 96.25 268 ALA A CA 1
ATOM 2127 C C . ALA A 1 268 ? -16.458 -13.598 32.715 1.00 96.25 268 ALA A C 1
ATOM 2129 O O . ALA A 1 268 ? -17.017 -13.938 33.761 1.00 96.25 268 ALA A O 1
ATOM 2130 N N . GLU A 1 269 ? -15.581 -12.591 32.674 1.00 97.00 269 GLU A N 1
ATOM 2131 C CA . GLU A 1 269 ? -15.207 -11.803 33.854 1.00 97.00 269 GLU A CA 1
ATOM 2132 C C . GLU A 1 269 ? -16.396 -11.047 34.454 1.00 97.00 269 GLU A C 1
ATOM 2134 O O . GLU A 1 269 ? -16.602 -11.095 35.668 1.00 97.00 269 GLU A O 1
ATOM 2139 N N . VAL A 1 270 ? -17.211 -10.387 33.621 1.00 97.00 270 VAL A N 1
ATOM 2140 C CA . VAL A 1 270 ? -18.417 -9.675 34.075 1.00 97.00 270 VAL A CA 1
ATOM 2141 C C . VAL A 1 270 ? -19.382 -10.643 34.755 1.00 97.00 270 VAL A C 1
ATOM 2143 O O . VAL A 1 270 ? -19.805 -10.384 35.877 1.00 97.00 270 VAL A O 1
ATOM 2146 N N . ARG A 1 271 ? -19.644 -11.812 34.155 1.00 97.25 271 ARG A N 1
ATOM 2147 C CA . ARG A 1 271 ? -20.500 -12.844 34.770 1.00 97.25 271 ARG A CA 1
ATOM 2148 C C . ARG A 1 271 ? -19.967 -13.323 36.120 1.00 97.25 271 ARG A C 1
ATOM 2150 O O . ARG A 1 271 ? -20.754 -13.566 37.036 1.00 97.25 271 ARG A O 1
ATOM 2157 N N . SER A 1 272 ? -18.648 -13.470 36.246 1.00 97.50 272 SER A N 1
ATOM 2158 C CA . SER A 1 272 ? -18.013 -13.839 37.514 1.00 97.50 272 SER A CA 1
ATOM 2159 C C . SER A 1 272 ? -18.192 -12.747 38.570 1.00 97.50 272 SER A C 1
ATOM 2161 O O . SER A 1 272 ? -18.495 -13.060 39.721 1.00 97.50 272 SER A O 1
ATOM 2163 N N . ARG A 1 273 ? -18.030 -11.472 38.197 1.00 96.81 273 ARG A N 1
ATOM 2164 C CA . ARG A 1 273 ? -18.240 -10.336 39.108 1.00 96.81 273 ARG A CA 1
ATOM 2165 C C . ARG A 1 273 ? -19.702 -10.206 39.524 1.00 96.81 273 ARG A C 1
ATOM 2167 O O . ARG A 1 273 ? -19.963 -10.019 40.705 1.00 96.81 273 ARG A O 1
ATOM 2174 N N . ASP A 1 274 ? -20.649 -10.402 38.610 1.00 97.62 274 ASP A N 1
ATOM 2175 C CA . ASP A 1 274 ? -22.082 -10.399 38.931 1.00 97.62 274 ASP A CA 1
ATOM 2176 C C . ASP A 1 274 ? -22.443 -11.488 39.950 1.00 97.62 274 ASP A C 1
ATOM 2178 O O . ASP A 1 274 ? -23.273 -11.277 40.833 1.00 97.62 274 ASP A O 1
ATOM 2182 N N . LEU A 1 275 ? -21.810 -12.665 39.860 1.00 97.12 275 LEU A N 1
ATOM 2183 C CA . LEU A 1 275 ? -21.997 -13.719 40.856 1.00 97.12 275 LEU A CA 1
ATOM 2184 C C . LEU A 1 275 ? -21.473 -13.296 42.235 1.00 97.12 275 LEU A C 1
ATOM 2186 O O . LEU A 1 275 ? -22.153 -13.533 43.230 1.00 97.12 275 LEU A O 1
ATOM 2190 N N . GLN A 1 276 ? -20.306 -12.650 42.290 1.00 97.38 276 GLN A N 1
ATOM 2191 C CA . GLN A 1 276 ? -19.745 -12.128 43.540 1.00 97.38 276 GLN A CA 1
ATOM 2192 C C . GLN A 1 276 ? -20.621 -11.025 44.144 1.00 97.38 276 GLN A C 1
ATOM 2194 O O . GLN A 1 276 ? -20.842 -11.025 45.351 1.00 97.38 276 GLN A O 1
ATOM 2199 N N . ILE A 1 277 ? -21.163 -10.126 43.317 1.00 97.56 277 ILE A N 1
ATOM 2200 C CA . ILE A 1 277 ? -22.083 -9.073 43.767 1.00 97.56 277 ILE A CA 1
ATOM 2201 C C . ILE A 1 277 ? -23.325 -9.700 44.402 1.00 97.56 277 ILE A C 1
ATOM 2203 O O . ILE A 1 277 ? -23.650 -9.353 45.532 1.00 97.56 277 ILE A O 1
ATOM 2207 N N . ARG A 1 278 ? -23.954 -10.687 43.747 1.00 97.25 278 ARG A N 1
ATOM 2208 C CA . ARG A 1 278 ? -25.112 -11.395 44.323 1.00 97.25 278 ARG A CA 1
ATOM 2209 C C . ARG A 1 278 ? -24.788 -12.059 45.662 1.00 97.25 278 ARG A C 1
ATOM 2211 O O . ARG A 1 278 ? -25.556 -11.938 46.606 1.00 97.25 278 ARG A O 1
ATOM 2218 N N . GLN A 1 279 ? -23.628 -12.707 45.773 1.00 97.38 279 GLN A N 1
ATOM 2219 C CA . GLN A 1 279 ? -23.188 -13.302 47.041 1.00 97.38 279 GLN A CA 1
ATOM 2220 C C . GLN A 1 279 ? -23.010 -12.247 48.142 1.00 97.38 279 GLN A C 1
ATOM 2222 O O . GLN A 1 279 ? -23.395 -12.470 49.289 1.00 97.38 279 GLN A O 1
ATOM 2227 N N . MET A 1 280 ? -22.446 -11.085 47.804 1.00 97.38 280 MET A N 1
ATOM 2228 C CA . MET A 1 280 ? -22.312 -9.973 48.744 1.00 97.38 280 MET A CA 1
ATOM 2229 C C . MET A 1 280 ? -23.671 -9.393 49.151 1.00 97.38 280 MET A C 1
ATOM 2231 O O . MET A 1 280 ? -23.863 -9.080 50.324 1.00 97.38 280 MET A O 1
ATOM 2235 N N . GLU A 1 281 ? -24.613 -9.266 48.217 1.00 97.88 281 GLU A N 1
ATOM 2236 C CA . GLU A 1 281 ? -25.981 -8.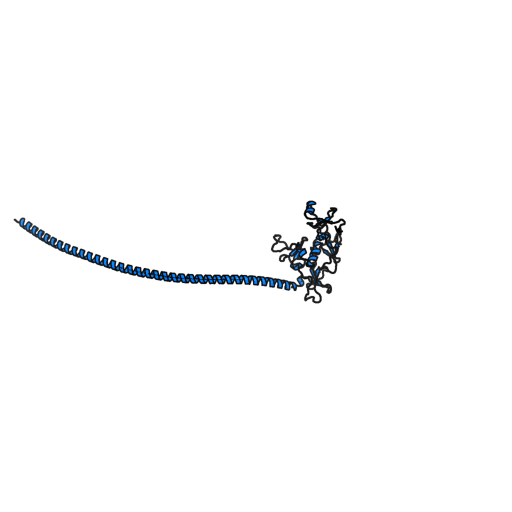819 48.496 1.00 97.88 281 GLU A CA 1
ATOM 2237 C C . GLU A 1 281 ? -26.700 -9.781 49.449 1.00 97.88 281 GLU A C 1
ATOM 2239 O O . GLU A 1 281 ? -27.287 -9.329 50.434 1.00 97.88 281 GLU A O 1
ATOM 2244 N N . ASP A 1 282 ? -26.587 -11.092 49.226 1.00 97.44 282 ASP A N 1
ATOM 2245 C CA . ASP A 1 282 ? -27.156 -12.117 50.108 1.00 97.44 282 ASP A CA 1
ATOM 2246 C C . ASP A 1 282 ? -26.565 -12.027 51.524 1.00 97.44 282 ASP A C 1
ATOM 2248 O O . ASP A 1 282 ? -27.297 -12.048 52.520 1.00 97.44 282 ASP A O 1
ATOM 2252 N N . HIS A 1 283 ? -25.243 -11.854 51.634 1.00 97.56 283 HIS A N 1
ATOM 2253 C CA . HIS A 1 283 ? -24.574 -11.655 52.923 1.00 97.56 283 HIS A CA 1
ATOM 2254 C C . HIS A 1 283 ? -25.038 -10.373 53.629 1.00 97.56 283 HIS A C 1
ATOM 2256 O O . HIS A 1 283 ? -25.293 -10.392 54.834 1.00 97.56 283 HIS A O 1
ATOM 2262 N N . LEU A 1 284 ? -25.183 -9.262 52.901 1.00 97.00 284 LEU A N 1
ATOM 2263 C CA . LEU A 1 284 ? -25.680 -8.001 53.460 1.00 97.00 284 LEU A CA 1
ATOM 2264 C C . LEU A 1 284 ? -27.126 -8.126 53.948 1.00 97.00 284 LEU A C 1
ATOM 2266 O O . LEU A 1 284 ? -27.456 -7.631 55.027 1.00 97.00 284 LEU A O 1
ATOM 2270 N N . GLN A 1 285 ? -27.985 -8.815 53.193 1.00 97.19 285 GLN A N 1
ATOM 2271 C CA . GLN A 1 285 ? -29.360 -9.080 53.613 1.00 97.19 285 GLN A CA 1
ATOM 2272 C C . GLN A 1 285 ? -29.412 -9.941 54.877 1.00 97.19 285 GLN A C 1
ATOM 2274 O O . GLN A 1 285 ? -30.228 -9.678 55.764 1.00 97.19 285 GLN A O 1
ATOM 2279 N N . GLN A 1 286 ? -28.540 -10.944 54.986 1.00 97.44 286 GLN A N 1
ATOM 2280 C CA . GLN A 1 286 ? -28.449 -11.788 56.173 1.00 97.44 286 GLN A CA 1
ATOM 2281 C C . GLN A 1 286 ? -28.008 -10.984 57.405 1.00 97.44 286 GLN A C 1
ATOM 2283 O O . GLN A 1 286 ? -28.691 -11.011 58.430 1.00 97.44 286 GLN A O 1
ATOM 2288 N N . LEU A 1 287 ? -26.943 -10.187 57.281 1.00 97.00 287 LEU A N 1
ATOM 2289 C CA . LEU A 1 287 ? -26.472 -9.303 58.352 1.00 97.00 287 LEU A CA 1
ATOM 2290 C C . LEU A 1 287 ? -27.539 -8.285 58.773 1.00 97.00 287 LEU A C 1
ATOM 2292 O O . LEU A 1 287 ? -27.714 -8.016 59.960 1.00 97.00 287 LEU A O 1
ATOM 2296 N N . SER A 1 288 ? -28.289 -7.736 57.815 1.00 95.94 288 SER A N 1
ATOM 2297 C CA . SER A 1 288 ? -29.382 -6.805 58.105 1.00 95.94 288 SER A CA 1
ATOM 2298 C C . SER A 1 288 ? -30.487 -7.462 58.941 1.00 95.94 288 SER A C 1
ATOM 2300 O O . SER A 1 288 ? -30.943 -6.873 59.924 1.00 95.94 288 SER A O 1
ATOM 2302 N N . LYS A 1 289 ? -30.872 -8.705 58.614 1.00 96.88 289 LYS A N 1
ATOM 2303 C CA . LYS A 1 289 ? -31.846 -9.480 59.403 1.00 96.88 289 LYS A CA 1
ATOM 2304 C C . LYS A 1 289 ? -31.339 -9.755 60.818 1.00 96.88 289 LYS A C 1
ATOM 2306 O O . LYS A 1 289 ? -32.088 -9.573 61.776 1.00 96.88 289 LYS A O 1
ATOM 2311 N N . GLU A 1 290 ? -30.075 -10.149 60.958 1.00 96.81 290 GLU A N 1
ATOM 2312 C CA . GLU A 1 290 ? -29.446 -10.390 62.262 1.00 96.81 290 GLU A CA 1
ATOM 2313 C C . GLU A 1 290 ? -29.416 -9.119 63.118 1.00 96.81 290 GLU A C 1
ATOM 2315 O O . GLU A 1 290 ? -29.816 -9.145 64.284 1.00 96.81 290 GLU A O 1
ATOM 2320 N N . HIS A 1 291 ? -29.038 -7.981 62.530 1.00 95.25 291 HIS A N 1
ATOM 2321 C CA . HIS A 1 291 ? -29.029 -6.695 63.224 1.00 95.25 291 HIS A CA 1
ATOM 2322 C C . HIS A 1 291 ? -30.438 -6.264 63.653 1.00 95.25 291 HIS A C 1
ATOM 2324 O O . HIS A 1 291 ? -30.625 -5.779 64.772 1.00 95.25 291 HIS A O 1
ATOM 2330 N N . MET A 1 292 ? -31.448 -6.465 62.798 1.00 96.38 292 MET A N 1
ATOM 2331 C CA . MET A 1 292 ? -32.845 -6.170 63.130 1.00 96.38 292 MET A CA 1
ATOM 2332 C C . MET A 1 292 ? -33.324 -7.015 64.317 1.00 96.38 292 MET A C 1
ATOM 2334 O O . MET A 1 292 ? -33.964 -6.492 65.230 1.00 96.38 292 MET A O 1
ATOM 2338 N N . GLN A 1 293 ? -32.962 -8.301 64.342 1.00 96.50 293 GLN A N 1
ATOM 2339 C CA . GLN A 1 293 ? -33.313 -9.202 65.436 1.00 96.50 293 GLN A CA 1
ATOM 2340 C C . GLN A 1 293 ? -32.623 -8.813 66.749 1.00 96.50 293 GLN A C 1
ATOM 2342 O O . GLN A 1 293 ? -33.278 -8.761 67.789 1.00 96.50 293 GLN A O 1
ATOM 2347 N N . LEU A 1 294 ? -31.323 -8.506 66.712 1.00 96.44 294 LEU A N 1
ATOM 2348 C CA . LEU A 1 294 ? -30.575 -8.055 67.890 1.00 96.44 294 LEU A CA 1
ATOM 2349 C C . LEU A 1 294 ? -31.134 -6.745 68.448 1.00 96.44 294 LEU A C 1
ATOM 2351 O O . LEU A 1 294 ? -31.317 -6.624 69.657 1.00 96.44 294 LEU A O 1
ATOM 2355 N N . THR A 1 295 ? -31.462 -5.795 67.568 1.00 95.62 295 THR A N 1
ATOM 2356 C CA . THR A 1 295 ? -32.051 -4.507 67.962 1.00 95.62 295 THR A CA 1
ATOM 2357 C C . THR A 1 295 ? -33.389 -4.718 68.667 1.00 95.62 295 THR A C 1
ATOM 2359 O O . THR A 1 295 ? -33.610 -4.152 69.734 1.00 95.62 295 THR A O 1
ATOM 2362 N N . LYS A 1 296 ? -34.251 -5.585 68.122 1.00 96.25 296 LYS A N 1
ATOM 2363 C CA . LYS A 1 296 ? -35.539 -5.923 68.737 1.00 96.25 296 LYS A CA 1
ATOM 2364 C C . LYS A 1 296 ? -35.370 -6.595 70.101 1.00 96.25 296 LYS A C 1
ATOM 2366 O O . LYS A 1 296 ? -36.035 -6.205 71.053 1.00 96.25 296 LYS A O 1
ATOM 2371 N N . ASN A 1 297 ? -34.456 -7.561 70.211 1.00 95.88 297 ASN A N 1
ATOM 2372 C CA . ASN A 1 297 ? -34.177 -8.235 71.481 1.00 95.88 297 ASN A CA 1
ATOM 2373 C C . ASN A 1 297 ? -33.713 -7.235 72.555 1.00 95.88 297 ASN A C 1
ATOM 2375 O O . ASN A 1 297 ? -34.175 -7.297 73.692 1.00 95.88 297 ASN A O 1
ATOM 2379 N N . LEU A 1 298 ? -32.830 -6.298 72.189 1.00 97.00 298 LEU A N 1
ATOM 2380 C CA . LEU A 1 298 ? -32.353 -5.256 73.096 1.00 97.00 298 LEU A CA 1
ATOM 2381 C C . LEU A 1 298 ? -33.478 -4.287 73.492 1.00 97.00 298 LEU A C 1
ATOM 2383 O O . LEU A 1 298 ? -33.571 -3.897 74.654 1.00 97.00 298 LEU A O 1
ATOM 2387 N N . GLU A 1 299 ? -34.345 -3.912 72.549 1.00 97.44 299 GLU A N 1
ATOM 2388 C CA . GLU A 1 299 ? -35.512 -3.065 72.817 1.00 97.44 299 GLU A CA 1
ATOM 2389 C C . GLU A 1 299 ? -36.475 -3.730 73.812 1.00 97.44 299 GLU A C 1
ATOM 2391 O O . GLU A 1 299 ? -36.923 -3.087 74.765 1.00 97.44 299 GLU A O 1
ATOM 2396 N N . ASP A 1 300 ? -36.759 -5.021 73.630 1.00 96.44 300 ASP A N 1
ATOM 2397 C CA . ASP A 1 300 ? -37.621 -5.794 74.525 1.00 96.44 300 ASP A CA 1
ATOM 2398 C C . ASP A 1 300 ? -37.000 -5.929 75.930 1.00 96.44 300 ASP A C 1
ATOM 2400 O O . ASP A 1 300 ? -37.697 -5.760 76.937 1.00 96.44 300 ASP A O 1
ATOM 2404 N N . GLU A 1 301 ? -35.681 -6.142 76.026 1.00 97.31 301 GLU A N 1
ATOM 2405 C CA . GLU A 1 301 ? -34.961 -6.174 77.307 1.00 97.31 301 GLU A CA 1
ATOM 2406 C C . GLU A 1 301 ? -35.003 -4.814 78.027 1.00 97.31 301 GLU A C 1
ATOM 2408 O O . GLU A 1 301 ? -35.254 -4.744 79.235 1.00 97.31 301 GLU A O 1
ATOM 2413 N N . LEU A 1 302 ? -34.800 -3.714 77.294 1.00 97.25 302 LEU A N 1
ATOM 2414 C CA . LEU A 1 302 ? -34.879 -2.360 77.844 1.00 97.25 302 LEU A CA 1
ATOM 2415 C C . LEU A 1 302 ? -36.297 -2.023 78.317 1.00 97.25 302 LEU A C 1
ATOM 2417 O O . LEU A 1 302 ? -36.449 -1.458 79.400 1.00 97.25 302 LEU A O 1
ATOM 2421 N N . LYS A 1 303 ? -37.339 -2.413 77.571 1.00 97.62 303 LYS A N 1
ATOM 2422 C CA . LYS A 1 303 ? -38.741 -2.236 77.990 1.00 97.62 303 LYS A CA 1
ATOM 2423 C C . LYS A 1 303 ? -39.049 -2.968 79.294 1.00 97.62 303 LYS A C 1
ATOM 2425 O O . LYS A 1 303 ? -39.728 -2.410 80.156 1.00 97.62 303 LYS A O 1
ATOM 2430 N N . LEU A 1 304 ? -38.541 -4.191 79.463 1.00 97.12 304 LEU A N 1
ATOM 2431 C CA . LEU A 1 304 ? -38.685 -4.942 80.714 1.00 97.12 304 LEU A CA 1
ATOM 2432 C C . LEU A 1 304 ? -37.997 -4.224 81.881 1.00 97.12 304 LEU A C 1
ATOM 2434 O O . LEU A 1 304 ? -38.623 -4.017 82.920 1.00 97.12 304 LEU A O 1
ATOM 2438 N N . LYS A 1 305 ? -36.752 -3.767 81.688 1.00 97.38 305 LYS A N 1
ATOM 2439 C CA . LYS A 1 305 ? -36.005 -3.008 82.705 1.00 97.38 305 LYS A CA 1
ATOM 2440 C C . LYS A 1 305 ? -36.700 -1.703 83.096 1.00 97.38 305 LYS A C 1
ATOM 2442 O O . LYS A 1 305 ? -36.770 -1.397 84.282 1.00 97.38 305 LYS A O 1
ATOM 2447 N N . ILE A 1 306 ? -37.239 -0.957 82.128 1.00 97.38 306 ILE A N 1
ATOM 2448 C CA . ILE A 1 306 ? -38.015 0.266 82.391 1.00 97.38 306 ILE A CA 1
ATOM 2449 C C . ILE A 1 306 ? -39.234 -0.059 83.258 1.00 97.38 306 ILE A C 1
ATOM 2451 O O . ILE A 1 306 ? -39.427 0.576 84.290 1.00 97.38 306 ILE A O 1
ATOM 2455 N N . LYS A 1 307 ? -40.002 -1.095 82.902 1.00 97.25 307 LYS A N 1
ATOM 2456 C CA . LYS A 1 307 ? -41.200 -1.497 83.651 1.00 97.25 307 LYS A CA 1
ATOM 2457 C C . LYS A 1 307 ? -40.892 -1.891 85.097 1.00 97.25 307 LYS A C 1
ATOM 2459 O O . LYS A 1 307 ? -41.680 -1.608 85.997 1.00 97.25 307 LYS A O 1
ATOM 2464 N N . ASP A 1 308 ? -39.778 -2.576 85.335 1.00 96.94 308 ASP A N 1
ATOM 2465 C CA . ASP A 1 308 ? -39.388 -2.961 86.693 1.00 96.94 308 ASP A CA 1
ATOM 2466 C C . ASP A 1 308 ? -38.878 -1.765 87.510 1.00 96.94 308 ASP A C 1
ATOM 2468 O O . ASP A 1 308 ? -39.206 -1.657 88.693 1.00 96.94 308 ASP A O 1
ATOM 2472 N N . LEU A 1 309 ? -38.174 -0.819 86.879 1.00 96.88 309 LEU A N 1
ATOM 2473 C CA . LEU A 1 309 ? -37.797 0.448 87.512 1.00 96.88 309 LEU A CA 1
ATOM 2474 C C . LEU A 1 309 ? -39.020 1.307 87.862 1.00 96.88 309 LEU A C 1
ATOM 2476 O O . LEU A 1 309 ? -39.064 1.871 88.951 1.00 96.88 309 LEU A O 1
ATOM 2480 N N . GLU A 1 310 ? -40.025 1.378 86.987 1.00 97.19 310 GLU A N 1
ATOM 2481 C CA . GLU A 1 310 ? -41.282 2.095 87.250 1.00 97.19 310 GLU A CA 1
ATOM 2482 C C . GLU A 1 310 ? -41.997 1.545 88.491 1.00 97.19 310 GLU A C 1
ATOM 2484 O O . GLU A 1 310 ? -42.373 2.315 89.375 1.00 97.19 310 GLU A O 1
ATOM 2489 N N . LYS A 1 311 ? -42.102 0.213 88.622 1.00 96.50 311 LYS A N 1
ATOM 2490 C CA . LYS A 1 311 ? -42.686 -0.423 89.818 1.00 96.50 311 LYS A CA 1
ATOM 2491 C C . LYS A 1 311 ? -41.925 -0.073 91.095 1.00 96.50 311 LYS A C 1
ATOM 2493 O O . LYS A 1 311 ? -42.546 0.142 92.135 1.00 96.50 311 LYS A O 1
ATOM 2498 N N . GLU A 1 312 ? -40.594 -0.054 91.043 1.00 96.12 312 GLU A N 1
ATOM 2499 C CA . GLU A 1 312 ? -39.779 0.278 92.214 1.00 96.12 312 GLU A CA 1
ATOM 2500 C C . GLU A 1 312 ? -39.926 1.759 92.589 1.00 96.12 312 GLU A C 1
ATOM 2502 O O . GLU A 1 312 ? -40.055 2.084 93.770 1.00 96.12 312 GLU A O 1
ATOM 2507 N N . VAL A 1 313 ? -40.003 2.658 91.600 1.00 96.81 313 VAL A N 1
ATOM 2508 C CA . VAL A 1 313 ? -40.302 4.080 91.829 1.00 96.81 313 VAL A CA 1
ATOM 2509 C C . VAL A 1 313 ? -41.675 4.258 92.480 1.00 96.81 313 VAL A C 1
ATOM 2511 O O . VAL A 1 313 ? -41.787 5.007 93.452 1.00 96.81 313 VAL A O 1
ATOM 2514 N N . ASP A 1 314 ? -42.711 3.564 92.006 1.00 95.62 314 ASP A N 1
ATOM 2515 C CA . ASP A 1 314 ? -44.053 3.631 92.600 1.00 95.62 314 ASP A CA 1
ATOM 2516 C C . ASP A 1 314 ? -44.072 3.105 94.039 1.00 95.62 314 ASP A C 1
ATOM 2518 O O . ASP A 1 314 ? -44.674 3.713 94.929 1.00 95.62 314 ASP A O 1
ATOM 2522 N N . LYS A 1 315 ? -43.347 2.015 94.305 1.00 95.88 315 LYS A N 1
ATOM 2523 C CA . LYS A 1 315 ? -43.181 1.479 95.658 1.00 95.88 315 LYS A CA 1
ATOM 2524 C C . LYS A 1 315 ? -42.511 2.493 96.585 1.00 95.88 315 LYS A C 1
ATOM 2526 O O . LYS A 1 315 ? -43.012 2.736 97.683 1.00 95.88 315 LYS A O 1
ATOM 2531 N N . GLN A 1 316 ? -41.421 3.122 96.141 1.00 95.81 316 GLN A N 1
ATOM 2532 C CA . GLN A 1 316 ? -40.741 4.165 96.911 1.00 95.81 316 GLN A CA 1
ATOM 2533 C C . GLN A 1 316 ? -41.641 5.384 97.146 1.00 95.81 316 GLN A C 1
ATOM 2535 O O . GLN A 1 316 ? -41.662 5.918 98.255 1.00 95.81 316 GLN A O 1
ATOM 2540 N N . ARG A 1 317 ? -42.431 5.805 96.147 1.00 96.56 317 ARG A N 1
ATOM 2541 C CA . ARG A 1 317 ? -43.412 6.893 96.300 1.00 96.56 317 ARG A CA 1
ATOM 2542 C C . ARG A 1 317 ? -44.445 6.585 97.379 1.00 96.56 317 ARG A C 1
ATOM 2544 O O . ARG A 1 317 ? -44.684 7.446 98.223 1.00 96.56 317 ARG A O 1
ATOM 2551 N N . ASN A 1 318 ? -45.010 5.378 97.386 1.00 94.56 318 ASN A N 1
ATOM 2552 C CA . ASN A 1 318 ? -45.984 4.969 98.402 1.00 94.56 318 ASN A CA 1
ATOM 2553 C C . ASN A 1 318 ? -45.365 4.964 99.804 1.00 94.56 318 ASN A C 1
ATOM 2555 O O . ASN A 1 318 ? -45.928 5.561 100.714 1.00 94.56 318 ASN A O 1
ATOM 2559 N N . MET A 1 319 ? -44.151 4.422 99.960 1.00 94.19 319 MET A N 1
ATOM 2560 C CA . MET A 1 319 ? -43.439 4.463 101.245 1.00 94.19 319 MET A CA 1
ATOM 2561 C C . MET A 1 319 ? -43.191 5.897 101.737 1.00 94.19 319 MET A C 1
ATOM 2563 O O . MET A 1 319 ? -43.335 6.183 102.924 1.00 94.19 319 MET A O 1
ATOM 2567 N N . ILE A 1 320 ? -42.823 6.820 100.842 1.00 95.06 320 ILE A N 1
ATOM 2568 C CA . ILE A 1 320 ? -42.638 8.236 101.194 1.00 95.06 320 ILE A CA 1
ATOM 2569 C C . ILE A 1 320 ? -43.967 8.867 101.628 1.00 95.06 320 ILE A C 1
ATOM 2571 O O . ILE A 1 320 ? -43.981 9.643 102.586 1.00 95.06 320 ILE A O 1
ATOM 2575 N N . LEU A 1 321 ? -45.071 8.550 100.943 1.00 94.75 321 LEU A N 1
ATOM 2576 C CA . LEU A 1 321 ? -46.404 9.033 101.302 1.00 94.75 321 LEU A CA 1
ATOM 2577 C C . LEU A 1 321 ? -46.825 8.527 102.684 1.00 94.75 321 LEU A C 1
ATOM 2579 O O . LEU A 1 321 ? -47.214 9.353 103.509 1.00 94.75 321 LEU A O 1
ATOM 2583 N N . ASP A 1 322 ? -46.658 7.236 102.964 1.00 93.94 322 ASP A N 1
ATOM 2584 C CA . ASP A 1 322 ? -46.984 6.634 104.262 1.00 93.94 322 ASP A CA 1
ATOM 2585 C C . ASP A 1 322 ? -46.191 7.304 105.394 1.00 93.94 322 ASP A C 1
ATOM 2587 O O . ASP A 1 322 ? -46.774 7.830 106.342 1.00 93.94 322 ASP A O 1
ATOM 2591 N N . VAL A 1 323 ? -44.864 7.426 105.243 1.00 94.75 323 VAL A N 1
ATOM 2592 C CA . VAL A 1 323 ? -44.003 8.117 106.224 1.00 94.75 323 VAL A CA 1
ATOM 2593 C C . VAL A 1 323 ? -44.396 9.591 106.380 1.00 94.75 323 VAL A C 1
ATOM 2595 O O . VAL A 1 323 ? -44.322 10.154 107.476 1.00 94.75 323 VAL A O 1
ATOM 2598 N N . SER A 1 324 ? -44.794 10.261 105.295 1.00 92.88 324 SER A N 1
ATOM 2599 C CA . SER A 1 324 ? -45.264 11.648 105.366 1.00 92.88 324 SER A CA 1
ATOM 2600 C C . SER A 1 324 ? -46.571 11.774 106.153 1.00 92.88 324 SER A C 1
ATOM 2602 O O . SER A 1 324 ? -46.762 12.768 106.855 1.00 92.88 324 SER A O 1
ATOM 2604 N N . GLU A 1 325 ? -47.449 10.775 106.063 1.00 93.81 325 GLU A N 1
ATOM 2605 C CA . GLU A 1 325 ? -48.730 10.746 106.758 1.00 93.81 325 GLU A CA 1
ATOM 2606 C C . GLU A 1 325 ? -48.560 10.426 108.242 1.00 93.81 325 GLU A C 1
ATOM 2608 O O . GLU A 1 325 ? -49.123 11.128 109.080 1.00 93.81 325 GLU A O 1
ATOM 2613 N N . GLU A 1 326 ? -47.683 9.480 108.580 1.00 94.00 326 GLU A N 1
ATOM 2614 C CA . GLU A 1 326 ? -47.270 9.233 109.965 1.00 94.00 326 GLU A CA 1
ATOM 2615 C C . GLU A 1 326 ? -46.705 10.507 110.608 1.00 94.00 326 GLU A C 1
ATOM 2617 O O . GLU A 1 326 ? -47.120 10.901 111.699 1.00 94.00 326 GLU A O 1
ATOM 2622 N N . LYS A 1 327 ? -45.810 11.222 109.907 1.00 94.69 327 LYS A N 1
ATOM 2623 C CA . LYS A 1 327 ? -45.286 12.516 110.378 1.00 94.69 327 LYS A CA 1
ATOM 2624 C C . LYS A 1 327 ? -46.395 13.552 110.567 1.00 94.69 327 LYS A C 1
ATOM 2626 O O . LYS A 1 327 ? -46.374 14.282 111.559 1.00 94.69 327 LYS A O 1
ATOM 2631 N N . ARG A 1 328 ?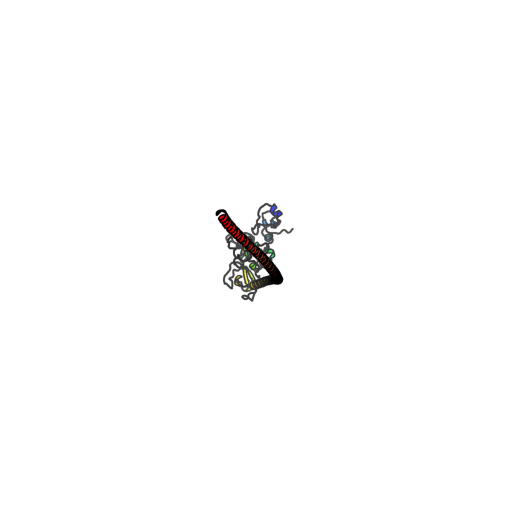 -47.360 13.636 109.642 1.00 94.38 328 ARG A N 1
ATOM 2632 C CA . ARG A 1 328 ? -48.522 14.534 109.766 1.00 94.38 328 ARG A CA 1
ATOM 2633 C C . ARG A 1 328 ? -49.380 14.190 110.981 1.00 94.38 328 ARG A C 1
ATOM 2635 O O . ARG A 1 328 ? -49.836 15.106 111.661 1.00 94.38 328 ARG A O 1
ATOM 2642 N N . GLU A 1 329 ? -49.591 12.910 111.260 1.00 93.69 329 GLU A N 1
ATOM 2643 C CA . GLU A 1 329 ? -50.366 12.449 112.413 1.00 93.69 329 GLU A CA 1
ATOM 2644 C C . GLU A 1 329 ? -49.659 12.766 113.737 1.00 93.69 329 GLU A C 1
ATOM 2646 O O . GLU A 1 329 ? -50.273 13.320 114.647 1.00 93.69 329 GLU A O 1
ATOM 2651 N N . VAL A 1 330 ? -48.343 12.545 113.824 1.00 94.31 330 VAL A N 1
ATOM 2652 C CA . VAL A 1 330 ? -47.545 12.946 114.997 1.00 94.31 330 VAL A CA 1
ATOM 2653 C C . VAL A 1 330 ? -47.650 14.453 115.250 1.00 94.31 330 VAL A C 1
ATOM 2655 O O . VAL A 1 330 ? -47.842 14.879 116.391 1.00 94.31 330 VAL A O 1
ATOM 2658 N N . ILE A 1 331 ? -47.580 15.275 114.195 1.00 93.94 331 ILE A N 1
ATOM 2659 C CA . ILE A 1 331 ? -47.776 16.728 114.309 1.00 93.94 331 ILE A CA 1
ATOM 2660 C C . ILE A 1 331 ? -49.177 17.046 114.856 1.00 93.94 331 ILE A C 1
ATOM 2662 O O . ILE A 1 331 ? -49.276 17.843 115.788 1.00 93.94 331 ILE A O 1
ATOM 2666 N N . ARG A 1 332 ? -50.245 16.406 114.351 1.00 94.69 332 ARG A N 1
ATOM 2667 C CA . ARG A 1 332 ? -51.620 16.597 114.863 1.00 94.69 332 ARG A CA 1
ATOM 2668 C C . ARG A 1 332 ? -51.723 16.293 116.359 1.00 94.69 332 ARG A C 1
ATOM 2670 O O . ARG A 1 332 ? -52.288 17.094 117.105 1.00 94.69 332 ARG A O 1
ATOM 2677 N N . GLN A 1 333 ? -51.148 15.177 116.807 1.00 94.44 333 GLN A N 1
ATOM 2678 C CA . GLN A 1 333 ? -51.164 14.768 118.218 1.00 94.44 333 GLN A CA 1
ATOM 2679 C C . GLN A 1 333 ? -50.403 15.749 119.123 1.00 94.44 333 GLN A C 1
ATOM 2681 O O . GLN A 1 333 ? -50.873 16.098 120.213 1.00 94.44 333 GLN A O 1
ATOM 2686 N N . LEU A 1 334 ? -49.250 16.242 118.663 1.00 94.25 334 LEU A N 1
ATOM 2687 C CA . LEU A 1 334 ? -48.472 17.270 119.361 1.00 94.25 334 LEU A CA 1
ATOM 2688 C C . LEU A 1 334 ? -49.235 18.596 119.457 1.00 94.25 334 LEU A C 1
ATOM 2690 O O . LEU A 1 334 ? -49.266 19.194 120.532 1.00 94.25 334 LEU A O 1
ATOM 2694 N N . THR A 1 335 ? -49.876 19.050 118.374 1.00 93.56 335 THR A N 1
ATOM 2695 C CA . THR A 1 335 ? -50.702 20.270 118.376 1.00 93.56 335 THR A CA 1
ATOM 2696 C C . THR A 1 335 ? -51.852 20.159 119.372 1.00 93.56 335 THR A C 1
ATOM 2698 O O . THR A 1 335 ? -52.026 21.059 120.190 1.00 93.56 335 THR A O 1
ATOM 2701 N N . PHE A 1 336 ? -52.572 19.033 119.375 1.00 93.06 336 PHE A N 1
ATOM 2702 C CA . PHE A 1 336 ? -53.652 18.787 120.333 1.00 93.06 336 PHE A CA 1
ATOM 2703 C C . PHE A 1 336 ? -53.158 18.848 121.787 1.00 93.06 336 PHE A C 1
ATOM 2705 O O . PHE A 1 336 ? -53.763 19.505 122.635 1.00 93.06 336 PHE A O 1
ATOM 2712 N N . SER A 1 337 ? -52.016 18.214 122.069 1.00 92.38 337 SER A N 1
ATOM 2713 C CA . SER A 1 337 ? -51.401 18.229 123.400 1.00 92.38 337 SER A CA 1
ATOM 2714 C C . SER A 1 337 ? -50.982 19.643 123.822 1.00 92.38 337 SER A C 1
ATOM 2716 O O . SER A 1 337 ? -51.237 20.061 124.952 1.00 92.38 337 SER A O 1
ATOM 2718 N N . LEU A 1 338 ? -50.372 20.412 122.915 1.00 92.94 338 LEU A N 1
ATOM 2719 C CA . LEU A 1 338 ? -49.987 21.802 123.168 1.00 92.94 338 LEU A CA 1
ATOM 2720 C C . LEU A 1 338 ? -51.200 22.697 123.438 1.00 92.94 338 LEU A C 1
ATOM 2722 O O . LEU A 1 338 ? -51.147 23.512 124.358 1.00 92.94 338 LEU A O 1
ATOM 2726 N N . ASP A 1 339 ? -52.290 22.538 122.688 1.00 90.06 339 ASP A N 1
ATOM 2727 C CA . ASP A 1 339 ? -53.527 23.288 122.914 1.00 90.06 339 ASP A CA 1
ATOM 2728 C C . ASP A 1 339 ? -54.162 22.947 124.268 1.00 90.06 339 ASP A C 1
ATOM 2730 O O . ASP A 1 339 ? -54.609 23.854 124.976 1.00 90.06 339 ASP A O 1
ATOM 2734 N N . HIS A 1 340 ? -54.112 21.677 124.686 1.00 89.25 340 HIS A N 1
ATOM 2735 C CA . HIS A 1 340 ? -54.541 21.253 126.020 1.00 89.25 340 HIS A CA 1
ATOM 2736 C C . HIS A 1 340 ? -53.743 21.959 127.131 1.00 89.25 340 HIS A C 1
ATOM 2738 O O . HIS A 1 340 ? -54.331 22.621 127.991 1.00 89.25 340 HIS A O 1
ATOM 2744 N N . TYR A 1 341 ? -52.405 21.908 127.084 1.00 89.62 341 TYR A N 1
ATOM 2745 C CA . TYR A 1 341 ? -51.561 22.604 128.065 1.00 89.62 341 TYR A CA 1
ATOM 2746 C C . TYR A 1 341 ? -51.735 24.126 128.015 1.00 89.62 341 TYR A C 1
ATOM 2748 O O . TYR A 1 341 ? -51.734 24.788 129.054 1.00 89.62 341 TYR A O 1
ATOM 2756 N N . ARG A 1 342 ? -51.922 24.703 126.822 1.00 90.44 342 ARG A N 1
ATOM 2757 C CA . ARG A 1 342 ? -52.176 26.137 126.643 1.00 90.44 342 ARG A CA 1
ATOM 2758 C C . ARG A 1 342 ? -53.508 26.558 127.262 1.00 90.44 342 ARG A C 1
ATOM 2760 O O . ARG A 1 342 ? -53.566 27.640 127.850 1.00 90.44 342 ARG A O 1
ATOM 2767 N N . SER A 1 343 ? -54.552 25.735 127.149 1.00 86.50 343 SER A N 1
ATOM 2768 C CA . SER A 1 343 ? -55.835 25.958 127.830 1.00 86.50 343 SER A CA 1
ATOM 2769 C C . SER A 1 343 ? -55.657 25.909 129.344 1.00 86.50 343 SER A C 1
ATOM 2771 O O . SER A 1 343 ? -55.984 26.881 130.023 1.00 86.50 343 SER A O 1
ATOM 2773 N N . GLY A 1 344 ? -55.012 24.856 129.859 1.00 84.56 344 GLY A N 1
ATOM 2774 C CA . GLY A 1 344 ? -54.734 24.719 131.291 1.00 84.56 344 GLY A CA 1
ATOM 2775 C C . GLY A 1 344 ? -53.906 25.880 131.858 1.00 84.56 344 GLY A C 1
ATOM 2776 O O . GLY A 1 344 ? -54.206 26.393 132.933 1.00 84.56 344 GLY A O 1
ATOM 2777 N N . TYR A 1 345 ? -52.908 26.379 131.119 1.00 86.44 345 TYR A N 1
ATOM 2778 C CA . TYR A 1 345 ? -52.133 27.555 131.531 1.00 86.44 345 TYR A CA 1
ATOM 2779 C C . TYR A 1 345 ? -52.968 28.843 131.532 1.00 86.44 345 TYR A C 1
ATOM 2781 O O . TYR A 1 345 ? -52.833 29.657 132.448 1.00 86.44 345 TYR A O 1
ATOM 2789 N N . LYS A 1 346 ? -53.852 29.041 130.541 1.00 84.88 346 LYS A N 1
ATOM 2790 C CA . LYS A 1 346 ? -54.792 30.176 130.533 1.00 84.88 346 LYS A CA 1
ATOM 2791 C C . LYS A 1 346 ? -55.725 30.126 131.742 1.00 84.88 346 LYS A C 1
ATOM 2793 O O . LYS A 1 346 ? -55.895 31.157 132.388 1.00 84.88 346 LYS A O 1
ATOM 2798 N N . GLU A 1 347 ? -56.261 28.951 132.071 1.00 83.12 347 GLU A N 1
ATOM 2799 C CA . GLU A 1 347 ? -57.105 28.727 133.252 1.00 83.12 347 GLU A CA 1
ATOM 2800 C C . GLU A 1 347 ? -56.357 29.057 134.554 1.00 83.12 347 GLU A C 1
ATOM 2802 O O . GLU A 1 347 ? -56.855 29.817 135.391 1.00 83.12 347 GLU A O 1
ATOM 2807 N N . LEU A 1 348 ? -55.113 28.588 134.688 1.00 80.06 348 LEU A N 1
ATOM 2808 C CA . LEU A 1 348 ? -54.220 28.924 135.803 1.00 80.06 348 LEU A CA 1
ATOM 2809 C C . LEU A 1 348 ? -53.931 30.428 135.884 1.00 80.06 348 LEU A C 1
ATOM 2811 O O . LEU A 1 348 ? -53.932 31.004 136.971 1.00 80.06 348 LEU A O 1
ATOM 2815 N N . GLN A 1 349 ? -53.723 31.094 134.747 1.00 80.00 349 GLN A N 1
ATOM 2816 C CA . GLN A 1 349 ? -53.499 32.536 134.694 1.00 80.00 349 GLN A CA 1
ATOM 2817 C C . GLN A 1 349 ? -54.753 33.327 135.098 1.00 80.00 349 GLN A C 1
ATOM 2819 O O . GLN A 1 349 ? -54.633 34.321 135.818 1.00 80.00 349 GLN A O 1
ATOM 2824 N N . THR A 1 350 ? -55.952 32.901 134.682 1.00 77.81 350 THR A N 1
ATOM 2825 C CA . THR A 1 350 ? -57.222 33.487 135.148 1.00 77.81 350 THR A CA 1
ATOM 2826 C C . THR A 1 350 ? -57.438 33.255 136.638 1.00 77.81 350 THR A C 1
ATOM 2828 O O . THR A 1 350 ? -57.766 34.203 137.350 1.00 77.81 350 THR A O 1
ATOM 2831 N N . PHE A 1 351 ? -57.152 32.051 137.137 1.00 77.88 351 PHE A N 1
ATOM 2832 C CA . PHE A 1 351 ? -57.232 31.724 138.559 1.00 77.88 351 PHE A CA 1
ATOM 2833 C C . PHE A 1 351 ? -56.265 32.574 139.391 1.00 77.88 351 PHE A C 1
ATOM 2835 O O . PHE A 1 351 ? -56.658 33.154 140.399 1.00 77.88 351 PHE A O 1
ATOM 2842 N N . LEU A 1 352 ? -55.013 32.728 138.951 1.00 73.50 352 LEU A N 1
ATOM 2843 C CA . LEU A 1 352 ? -54.032 33.584 139.618 1.00 73.50 352 LEU A CA 1
ATOM 2844 C C . LEU A 1 352 ? -54.402 35.068 139.533 1.00 73.50 352 LEU A C 1
ATOM 2846 O O . LEU A 1 352 ? -54.207 35.772 140.516 1.00 73.50 352 LEU A O 1
ATOM 2850 N N . LYS A 1 353 ? -54.968 35.560 138.421 1.00 72.12 353 LYS A N 1
ATOM 2851 C CA . LYS A 1 353 ? -55.501 36.935 138.337 1.00 72.12 353 LYS A CA 1
ATOM 2852 C C . LYS A 1 353 ? -56.655 37.156 139.316 1.00 72.12 353 LYS A C 1
ATOM 2854 O O . LYS A 1 353 ? -56.636 38.159 140.022 1.00 72.12 353 LYS A O 1
ATOM 2859 N N . HIS A 1 354 ? -57.599 36.219 139.413 1.00 66.81 354 HIS A N 1
ATOM 2860 C CA . HIS A 1 354 ? -58.685 36.273 140.396 1.00 66.81 354 HIS A CA 1
ATOM 2861 C C . HIS A 1 354 ? -58.163 36.192 141.832 1.00 66.81 354 HIS A C 1
ATOM 2863 O O . HIS A 1 354 ? -58.577 36.979 142.674 1.00 66.81 354 HIS A O 1
ATOM 2869 N N . LYS A 1 355 ? -57.189 35.320 142.115 1.00 64.19 355 LYS A N 1
ATOM 2870 C CA . LYS A 1 355 ? -56.560 35.222 143.439 1.00 64.19 355 LYS A CA 1
ATOM 2871 C C . LYS A 1 355 ? -55.764 36.484 143.786 1.00 64.19 355 LYS A C 1
ATOM 2873 O O . LYS A 1 355 ? -55.804 36.926 144.923 1.00 64.19 355 LYS A O 1
ATOM 2878 N N . ARG A 1 356 ? -55.090 37.114 142.819 1.00 59.62 356 ARG A N 1
ATOM 2879 C CA . ARG A 1 356 ? -54.394 38.399 143.011 1.00 59.62 356 ARG A CA 1
ATOM 2880 C C . ARG A 1 356 ? -55.380 39.548 143.240 1.00 59.62 356 ARG A C 1
ATOM 2882 O O . ARG A 1 356 ? -55.119 40.383 144.091 1.00 59.62 356 ARG A O 1
ATOM 2889 N N . GLN A 1 357 ? -56.517 39.562 142.541 1.00 59.34 357 GLN A N 1
ATOM 2890 C CA . GLN A 1 357 ? -57.615 40.500 142.813 1.00 59.34 357 GLN A CA 1
ATOM 2891 C C . GLN A 1 357 ? -58.243 40.261 144.196 1.00 59.34 357 GLN A C 1
ATOM 2893 O O . GLN A 1 357 ? -58.539 41.226 144.886 1.00 59.34 357 GLN A O 1
ATOM 2898 N N . ALA A 1 358 ? -58.367 39.005 144.638 1.00 57.59 358 ALA A N 1
ATOM 2899 C CA . ALA A 1 358 ? -58.861 38.658 145.971 1.00 57.59 358 ALA A CA 1
ATOM 2900 C C . ALA A 1 358 ? -57.866 38.996 147.100 1.00 57.59 358 ALA A C 1
ATOM 2902 O O . ALA A 1 358 ? -58.287 39.358 148.189 1.00 57.59 358 ALA A O 1
ATOM 2903 N N . VAL A 1 359 ? -56.554 38.914 146.847 1.00 54.94 359 VAL A N 1
ATOM 2904 C CA . VAL A 1 359 ? -55.494 39.251 147.823 1.00 54.94 359 VAL A CA 1
ATOM 2905 C C . VAL A 1 359 ? -55.229 40.763 147.909 1.00 54.94 359 VAL A C 1
ATOM 2907 O O . VAL A 1 359 ? -54.711 41.216 148.917 1.00 54.94 359 VAL A O 1
ATOM 2910 N N . ILE A 1 360 ? -55.598 41.554 146.894 1.00 51.81 360 ILE A N 1
ATOM 2911 C CA . ILE A 1 360 ? -55.533 43.034 146.934 1.00 51.81 360 ILE A CA 1
ATOM 2912 C C . ILE A 1 360 ? -56.829 43.644 147.528 1.00 51.81 360 ILE A C 1
ATOM 2914 O O . ILE A 1 360 ? -56.901 44.848 147.751 1.00 51.81 360 ILE A O 1
ATOM 2918 N N . ALA A 1 361 ? -57.852 42.824 147.803 1.00 48.59 361 ALA A N 1
ATOM 2919 C CA . ALA A 1 361 ? -59.136 43.239 148.381 1.00 48.59 361 ALA A CA 1
ATOM 2920 C C . ALA A 1 361 ? -59.308 42.879 149.877 1.00 48.59 361 ALA A C 1
ATOM 2922 O O . ALA A 1 361 ? -60.427 42.926 150.390 1.00 48.59 361 ALA A O 1
ATOM 2923 N N . LEU A 1 362 ? -58.216 42.535 150.564 1.00 45.09 362 LEU A N 1
ATOM 2924 C CA . LEU A 1 362 ? -58.072 42.543 152.027 1.00 45.09 362 LEU A CA 1
ATOM 2925 C C . LEU A 1 362 ? -57.023 43.595 152.382 1.00 45.09 362 LEU A C 1
ATOM 2927 O O . LEU A 1 362 ? -57.207 44.259 153.425 1.00 45.09 362 LEU A O 1
#

Secondary structure (DSSP, 8-state):
------TT--S-EEEE-HHHHHHT-S--PBPTTT-SBPPSSEEEETT-SS-EEEHHHHS--SEE--TTSTTSPEEEESS-SS-TTS--B-TTT--B--S-EEEETTTEEEEHHHHHHHHHHHTT-GGGGTTSEEE-GGG----------B-TTT--BSTTS-EEEETTTEEEEHHHHT--SEEEETTEEEEEEEEEE-TT-PPPTTT----SSSEEEEEGGGTEEEETGGGPSPHHHHHHHHHHHHHHHHHHHHHHHHHHHHHHHHHHHHHHHHHHHHHHHHHHHHHHHHHHHHHHHHHHHHHHHHHHHHHHHHHHHHHHHHHHHHHHHHHHHHHHHHHHHHHHHHHHHHHHHHHHHHHS--